Protein AF-A0A7W0TTC0-F1 (afdb_monomer_lite)

Radius of gyration: 31.14 Å; chains: 1; bounding box: 66×62×112 Å

pLDDT: mean 75.67, std 18.59, range [40.97, 98.31]

Secondary structure (DSSP, 8-state):
--PPP---PPPPPP-PPPPP----PPPPPPPPPP---TTHHHHHTTS---GGGSPEEEEEEEEETTEEEEEEEEEEEEEEP-S---S-TTPPP-EEEEEEESS-HHHHHTS-EEEEEE-SSSEEEEEES-S-B-TTS-EEEEEE-TTS-EEEEEEEEE-SS-TT-EEEEEEE-------TT-----------------PPP-------PPPPPPPPPP-PPPP------

Sequence (229 aa):
LVGAQTQAGEPAAPDTPDTPDTPDTPDAPTAAPAPETAAEVAAVAAAVADPETLPRSSSLRAGTCEALGAEVAPIAEVTVAVGVEVGPQDGAAVGNGFATIPVAFDAIIAADHAIVVVGDDAATACGEVGGRLTDNGALAVPLVAADGAARGVAVLFPNVLDPTTTDISVFFVPRQASNAGESGDDGAVVPTATEADAEPPVTVAVEAVGTPATAPADAEEPGVEEIGA

Foldseek 3Di:
DDDDDDDDDDDDDDDDDDDDDDDDDDDDDDDDPDDDDPPVVVVVVPPPPDLLQDWWWKFKFAAFPVDTHDTPGTAFTFGWDDDDDDDDPPDFTKTKTKGKAQAAPCRQAVGWMKMFIGGDPGGQWIWIFDDDADPQRKGKTFTAGPVRDTFWIKIWHQDPVDRSIIMIMTMGGGDPPPPPPPPPPPDDPDPPDDDDDDDDDDDDDDDDDDDDDDDDDDDDDDDDDDDDD

Structure (mmCIF, N/CA/C/O backbone):
data_AF-A0A7W0TTC0-F1
#
_entry.id   AF-A0A7W0TTC0-F1
#
loop_
_atom_site.group_PDB
_atom_site.id
_atom_site.type_symbol
_atom_site.label_atom_id
_atom_site.label_alt_id
_atom_site.label_comp_id
_atom_site.label_asym_id
_atom_site.label_entity_id
_atom_site.label_seq_id
_atom_site.pdbx_PDB_ins_code
_atom_site.Cartn_x
_atom_site.Cartn_y
_atom_site.Cartn_z
_atom_site.occupancy
_atom_site.B_iso_or_equiv
_atom_site.auth_seq_id
_atom_site.auth_comp_id
_atom_site.auth_asym_id
_atom_site.auth_atom_id
_atom_site.pdbx_PDB_model_num
ATOM 1 N N . LEU A 1 1 ? 19.694 -2.700 74.100 1.00 51.59 1 LEU A N 1
ATOM 2 C CA . LEU A 1 1 ? 21.131 -2.642 73.751 1.00 51.59 1 LEU A CA 1
ATOM 3 C C . LEU A 1 1 ? 21.395 -3.594 72.591 1.00 51.59 1 LEU A C 1
ATOM 5 O O . LEU A 1 1 ? 21.725 -4.734 72.854 1.00 51.59 1 LEU A O 1
ATOM 9 N N . VAL A 1 2 ? 21.201 -3.147 71.349 1.00 51.06 2 VAL A N 1
ATOM 10 C CA . VAL A 1 2 ? 21.947 -3.572 70.146 1.00 51.06 2 VAL A CA 1
ATOM 11 C C . VAL A 1 2 ? 21.734 -2.430 69.150 1.00 51.06 2 VAL A C 1
ATOM 13 O O . VAL A 1 2 ? 20.604 -2.173 68.748 1.00 51.06 2 VAL A O 1
ATOM 16 N N . GLY A 1 3 ? 22.792 -1.674 68.864 1.00 43.34 3 GLY A N 1
ATOM 17 C CA . GLY A 1 3 ? 22.790 -0.613 67.860 1.00 43.34 3 GLY A CA 1
ATOM 18 C C . GLY A 1 3 ? 23.190 -1.184 66.504 1.00 43.34 3 GLY A C 1
ATOM 19 O O . GLY A 1 3 ? 24.164 -1.929 66.423 1.00 43.34 3 GLY A O 1
ATOM 20 N N . ALA A 1 4 ? 22.448 -0.834 65.456 1.00 60.38 4 ALA A N 1
ATOM 21 C CA . ALA A 1 4 ? 22.841 -1.077 64.075 1.00 60.38 4 ALA A CA 1
ATOM 22 C C . ALA A 1 4 ? 23.464 0.213 63.530 1.00 60.38 4 ALA A C 1
ATOM 24 O O . ALA A 1 4 ? 22.824 1.263 63.515 1.00 60.38 4 ALA A O 1
ATOM 25 N N . GLN A 1 5 ? 24.741 0.134 63.161 1.00 57.44 5 GLN A N 1
ATOM 26 C CA . GLN A 1 5 ? 25.490 1.236 62.572 1.00 57.44 5 GLN A CA 1
ATOM 27 C C . GLN A 1 5 ? 25.238 1.283 61.064 1.00 57.44 5 GLN A C 1
ATOM 29 O O . GLN A 1 5 ? 25.567 0.340 60.347 1.00 57.44 5 GLN A O 1
ATOM 34 N N . THR A 1 6 ? 24.678 2.395 60.595 1.00 58.78 6 THR A N 1
ATOM 35 C CA . THR A 1 6 ? 24.587 2.749 59.177 1.00 58.78 6 THR A CA 1
ATOM 36 C C . THR A 1 6 ? 25.966 3.197 58.696 1.00 58.78 6 THR A C 1
ATOM 38 O O . THR A 1 6 ? 26.443 4.257 59.094 1.00 58.78 6 THR A O 1
ATOM 41 N N . GLN A 1 7 ? 26.616 2.397 57.849 1.00 61.62 7 GLN A N 1
ATOM 42 C CA . GLN A 1 7 ? 27.771 2.848 57.072 1.00 61.62 7 GLN A CA 1
ATOM 43 C C . GLN A 1 7 ? 27.256 3.614 55.852 1.00 61.62 7 GLN A C 1
ATOM 45 O O . GLN A 1 7 ? 26.627 3.037 54.967 1.00 61.62 7 GLN A O 1
ATOM 50 N N . ALA A 1 8 ? 27.491 4.924 55.841 1.00 54.59 8 ALA A N 1
ATOM 51 C CA . ALA A 1 8 ? 27.311 5.764 54.669 1.00 54.59 8 ALA A CA 1
ATOM 52 C C . ALA A 1 8 ? 28.432 5.440 53.672 1.00 54.59 8 ALA A C 1
ATOM 54 O O . ALA A 1 8 ? 29.601 5.701 53.946 1.00 54.59 8 ALA A O 1
ATOM 55 N N . GLY A 1 9 ? 28.065 4.816 52.552 1.00 60.91 9 GLY A N 1
ATOM 56 C CA . GLY A 1 9 ? 28.959 4.602 51.422 1.00 60.91 9 GLY A CA 1
ATOM 57 C C . GLY A 1 9 ? 29.281 5.935 50.756 1.00 60.91 9 GLY A C 1
ATOM 58 O O . GLY A 1 9 ? 28.383 6.679 50.366 1.00 60.91 9 GLY A O 1
ATOM 59 N N . GLU A 1 10 ? 30.570 6.230 50.681 1.00 67.00 10 GLU A N 1
ATOM 60 C CA . GLU A 1 10 ? 31.155 7.383 50.012 1.00 67.00 10 GLU A CA 1
ATOM 61 C C . GLU A 1 10 ? 30.843 7.321 48.501 1.00 67.00 10 GLU A C 1
ATOM 63 O O . GLU A 1 10 ? 31.052 6.271 47.885 1.00 67.00 10 GLU A O 1
ATOM 68 N N . PRO A 1 11 ? 30.292 8.383 47.884 1.00 64.94 11 PRO A N 1
ATOM 69 C CA . PRO A 1 11 ? 30.000 8.377 46.457 1.00 64.94 11 PRO A CA 1
ATOM 70 C C . PRO A 1 11 ? 31.308 8.425 45.662 1.00 64.94 11 PRO A C 1
ATOM 72 O O . PRO A 1 11 ? 32.077 9.381 45.767 1.00 64.94 11 PRO A O 1
ATOM 75 N N . ALA A 1 12 ? 31.547 7.387 44.859 1.00 68.25 12 ALA A N 1
ATOM 76 C CA . ALA A 1 12 ? 32.637 7.353 43.895 1.00 68.25 12 ALA A CA 1
ATOM 77 C C . ALA A 1 12 ? 32.500 8.532 42.918 1.00 68.25 12 ALA A C 1
ATOM 79 O O . ALA A 1 12 ? 31.430 8.767 42.351 1.00 68.25 12 ALA A O 1
ATOM 80 N N . ALA A 1 13 ? 33.583 9.292 42.764 1.00 68.06 13 ALA A N 1
ATOM 81 C CA . ALA A 1 13 ? 33.668 10.375 41.798 1.00 68.06 13 ALA A CA 1
ATOM 82 C C . ALA A 1 13 ? 33.509 9.816 40.370 1.00 68.06 13 ALA A C 1
ATOM 84 O O . ALA A 1 13 ? 34.035 8.738 40.091 1.00 68.06 13 ALA A O 1
ATOM 85 N N . PRO A 1 14 ? 32.800 10.515 39.468 1.00 70.31 14 PRO A N 1
ATOM 86 C CA . PRO A 1 14 ? 32.692 10.089 38.082 1.00 70.31 14 PRO A CA 1
ATOM 87 C C . PRO A 1 14 ? 34.055 10.211 37.392 1.00 70.31 14 PRO A C 1
ATOM 89 O O . PRO A 1 14 ? 34.657 11.287 37.392 1.00 70.31 14 PRO A O 1
ATOM 92 N N . ASP A 1 15 ? 34.515 9.112 36.796 1.00 69.19 15 ASP A N 1
ATOM 93 C CA . ASP A 1 15 ? 35.632 9.098 35.856 1.00 69.19 15 ASP A CA 1
ATOM 94 C C . ASP A 1 15 ? 35.350 10.092 34.722 1.00 69.19 15 ASP A C 1
ATOM 96 O O . ASP A 1 15 ? 34.397 9.950 33.951 1.00 69.19 15 ASP A O 1
ATOM 100 N N . THR A 1 16 ? 36.162 11.144 34.647 1.00 69.06 16 THR A N 1
ATOM 101 C CA . THR A 1 16 ? 36.183 12.062 33.509 1.00 69.06 16 THR A CA 1
ATOM 102 C C . THR A 1 16 ? 36.689 11.305 32.284 1.00 69.06 16 THR A C 1
ATOM 104 O O . THR A 1 16 ? 37.819 10.817 32.333 1.00 69.06 16 THR A O 1
ATOM 107 N N . PRO A 1 17 ? 35.908 11.203 31.194 1.00 69.69 17 PRO A N 1
ATOM 108 C CA . PRO A 1 17 ? 36.375 10.560 29.976 1.00 69.69 17 PRO A CA 1
ATOM 109 C C . PRO A 1 17 ? 37.550 11.344 29.383 1.00 69.69 17 PRO A C 1
ATOM 111 O O . PRO A 1 17 ? 37.505 12.575 29.289 1.00 69.69 17 PRO A O 1
ATOM 114 N N . ASP A 1 18 ? 38.591 10.608 28.993 1.00 68.25 18 ASP A N 1
ATOM 115 C CA . ASP A 1 18 ? 39.732 11.109 28.236 1.00 68.25 18 ASP A CA 1
ATOM 116 C C . ASP A 1 18 ? 39.259 11.926 27.030 1.00 68.25 18 ASP A C 1
ATOM 118 O O . ASP A 1 18 ? 38.385 11.517 26.261 1.00 68.25 18 ASP A O 1
ATOM 122 N N . THR A 1 19 ? 39.834 13.119 26.890 1.00 69.62 19 THR A N 1
ATOM 123 C CA . THR A 1 19 ? 39.564 13.999 25.753 1.00 69.62 19 THR A CA 1
ATOM 124 C C . THR A 1 19 ? 40.215 13.355 24.527 1.00 69.62 19 THR A C 1
ATOM 126 O O . THR A 1 19 ? 41.428 13.155 24.558 1.00 69.62 19 THR A O 1
ATOM 129 N N . PRO A 1 20 ? 39.468 13.003 23.467 1.00 68.69 20 PRO A N 1
ATOM 130 C CA . PRO A 1 20 ? 40.076 12.442 22.271 1.00 68.69 20 PRO A CA 1
ATOM 131 C C . PRO A 1 20 ? 41.013 13.471 21.630 1.00 68.69 20 PRO A C 1
ATOM 133 O O . PRO A 1 20 ? 40.658 14.646 21.481 1.00 68.69 20 PRO A O 1
ATOM 136 N N . ASP A 1 21 ? 42.207 13.005 21.263 1.00 66.06 21 ASP A N 1
ATOM 137 C CA . ASP A 1 21 ? 43.188 13.732 20.466 1.00 66.06 21 ASP A CA 1
ATOM 138 C C . ASP A 1 21 ? 42.520 14.407 19.265 1.00 66.06 21 ASP A C 1
ATOM 140 O O . ASP A 1 21 ? 41.737 13.809 18.521 1.00 66.06 21 ASP A O 1
ATOM 144 N N . THR A 1 22 ? 42.827 15.690 19.095 1.00 68.69 22 THR A N 1
ATOM 145 C CA . THR A 1 22 ? 42.355 16.481 17.962 1.00 68.69 22 THR A CA 1
ATOM 146 C C . THR A 1 22 ? 43.010 15.928 16.693 1.00 68.69 22 THR A C 1
ATOM 148 O O . THR A 1 22 ? 44.238 15.936 16.621 1.00 68.69 22 THR A O 1
ATOM 151 N N . PRO A 1 23 ? 42.246 15.438 15.701 1.00 66.06 23 PRO A N 1
ATOM 152 C CA . PRO A 1 23 ? 42.828 14.953 14.460 1.00 66.06 23 PRO A CA 1
ATOM 153 C C . PRO A 1 23 ? 43.535 16.099 13.729 1.00 66.06 23 PRO A C 1
ATOM 155 O O . PRO A 1 23 ? 43.004 17.209 13.626 1.00 66.06 23 PRO A O 1
ATOM 158 N N . ASP A 1 24 ? 44.739 15.803 13.236 1.00 65.19 24 ASP A N 1
ATOM 159 C CA . ASP A 1 24 ? 45.532 16.660 12.361 1.00 65.19 24 ASP A CA 1
ATOM 160 C C . ASP A 1 24 ? 44.661 17.294 11.273 1.00 65.19 24 ASP A C 1
ATOM 162 O O . ASP A 1 24 ? 43.892 16.629 10.574 1.00 65.19 24 ASP A O 1
ATOM 166 N N . THR A 1 25 ? 44.787 18.614 11.146 1.00 70.38 25 THR A N 1
ATOM 167 C CA . THR A 1 25 ? 44.134 19.394 10.097 1.00 70.38 25 THR A CA 1
ATOM 168 C C . THR A 1 25 ? 44.708 18.956 8.747 1.00 70.38 25 THR A C 1
ATOM 170 O O . THR A 1 25 ? 45.905 19.146 8.533 1.00 70.38 25 THR A O 1
ATOM 173 N N . PRO A 1 26 ? 43.912 18.375 7.831 1.00 66.06 26 PRO A N 1
ATOM 174 C CA . PRO A 1 26 ? 44.410 18.012 6.514 1.00 66.06 26 PRO A CA 1
ATOM 175 C C . PRO A 1 26 ? 44.830 19.268 5.742 1.00 66.06 26 PRO A C 1
ATOM 177 O O . PRO A 1 26 ? 44.126 20.282 5.747 1.00 66.06 26 PRO A O 1
ATOM 180 N N . ASP A 1 27 ? 45.987 19.178 5.084 1.00 65.12 27 ASP A N 1
ATOM 181 C CA . ASP A 1 27 ? 46.519 20.180 4.164 1.00 65.12 27 ASP A CA 1
ATOM 182 C C . ASP A 1 27 ? 45.454 20.673 3.174 1.00 65.12 27 ASP A C 1
ATOM 184 O O . ASP A 1 27 ? 44.645 19.908 2.640 1.00 65.12 27 ASP A O 1
ATOM 188 N N . ALA A 1 28 ? 45.478 21.983 2.927 1.00 64.31 28 ALA A N 1
ATOM 189 C CA . ALA A 1 28 ? 44.547 22.666 2.045 1.00 64.31 28 ALA A CA 1
ATOM 190 C C . ALA A 1 28 ? 44.519 22.013 0.646 1.00 64.31 28 ALA A C 1
ATOM 192 O O . ALA A 1 28 ? 45.580 21.772 0.058 1.00 64.31 28 ALA A O 1
ATOM 193 N N . PRO A 1 29 ? 43.329 21.760 0.067 1.00 62.88 29 PRO A N 1
ATOM 194 C CA . PRO A 1 29 ? 43.231 21.156 -1.251 1.00 62.88 29 PRO A CA 1
ATOM 195 C C . PRO A 1 29 ? 43.865 22.076 -2.298 1.00 62.88 29 PRO A C 1
ATOM 197 O O . PRO A 1 29 ? 43.496 23.242 -2.450 1.00 62.88 29 PRO A O 1
ATOM 200 N N . THR A 1 30 ? 44.827 21.522 -3.037 1.00 69.50 30 THR A N 1
ATOM 201 C CA . THR A 1 30 ? 45.348 22.115 -4.271 1.00 69.50 30 THR A CA 1
ATOM 202 C C . THR A 1 30 ? 44.177 22.368 -5.218 1.00 69.50 30 THR A C 1
ATOM 204 O O . THR A 1 30 ? 43.354 21.481 -5.439 1.00 69.50 30 THR A O 1
ATOM 207 N N . ALA A 1 31 ? 44.093 23.597 -5.732 1.00 52.84 31 ALA A N 1
ATOM 208 C CA . ALA A 1 31 ? 42.997 24.088 -6.558 1.00 52.84 31 ALA A CA 1
ATOM 209 C C . ALA A 1 31 ? 42.640 23.105 -7.686 1.00 52.84 31 ALA A C 1
ATOM 211 O O . ALA A 1 31 ? 43.468 22.793 -8.543 1.00 52.84 31 ALA A O 1
ATOM 212 N N . ALA A 1 32 ? 41.393 22.635 -7.662 1.00 62.59 32 ALA A N 1
ATOM 213 C CA . ALA A 1 32 ? 40.817 21.803 -8.706 1.00 62.59 32 ALA A CA 1
ATOM 214 C C . ALA A 1 32 ? 40.813 22.546 -10.060 1.00 62.59 32 ALA A C 1
ATOM 216 O O . ALA A 1 32 ? 40.617 23.768 -10.082 1.00 62.59 32 ALA A O 1
ATOM 217 N N . PRO A 1 33 ? 41.009 21.840 -11.191 1.00 56.38 33 PRO A N 1
ATOM 218 C CA . PRO A 1 33 ? 40.842 22.426 -12.516 1.00 56.38 33 PRO A CA 1
ATOM 219 C C . PRO A 1 33 ? 39.410 22.954 -12.690 1.00 56.38 33 PRO A C 1
ATOM 221 O O . PRO A 1 33 ? 38.448 22.356 -12.209 1.00 56.38 33 PRO A O 1
ATOM 224 N N . ALA A 1 34 ? 39.285 24.103 -13.359 1.00 60.47 34 ALA A N 1
ATOM 225 C CA . ALA A 1 34 ? 38.005 24.733 -13.662 1.00 60.47 34 ALA A CA 1
ATOM 226 C C . ALA A 1 34 ? 37.079 23.760 -14.421 1.00 60.47 34 ALA A C 1
ATOM 228 O O . ALA A 1 34 ? 37.564 23.034 -15.290 1.00 60.47 34 ALA A O 1
ATOM 229 N N . PRO A 1 35 ? 35.763 23.742 -14.132 1.00 55.22 35 PRO A N 1
ATOM 230 C CA . PRO A 1 35 ? 34.826 22.881 -14.838 1.00 55.22 35 PRO A CA 1
ATOM 231 C C . PRO A 1 35 ? 34.674 23.370 -16.281 1.00 55.22 35 PRO A C 1
ATOM 233 O O . PRO A 1 35 ? 33.960 24.335 -16.563 1.00 55.22 35 PRO A O 1
ATOM 236 N N . GLU A 1 36 ? 35.361 22.709 -17.207 1.00 54.53 36 GLU A N 1
ATOM 237 C CA . GLU A 1 36 ? 35.017 22.782 -18.617 1.00 54.53 36 GLU A CA 1
ATOM 238 C C . GLU A 1 36 ? 33.655 22.093 -18.814 1.00 54.53 36 GLU A C 1
ATOM 240 O O . GLU A 1 36 ? 33.454 20.934 -18.458 1.00 54.53 36 GLU A O 1
ATOM 245 N N . THR A 1 37 ? 32.730 22.833 -19.433 1.00 52.75 37 THR A N 1
ATOM 246 C CA . THR A 1 37 ? 31.459 22.384 -20.038 1.00 52.75 37 THR A CA 1
ATOM 247 C C . THR A 1 37 ? 30.245 22.135 -19.128 1.00 52.75 37 THR A C 1
ATOM 249 O O . THR A 1 37 ? 29.745 21.029 -18.962 1.00 52.75 37 THR A O 1
ATOM 252 N N . ALA A 1 38 ? 29.594 23.236 -18.737 1.00 51.28 38 ALA A N 1
ATOM 253 C CA . ALA A 1 38 ? 28.187 23.278 -18.312 1.00 51.28 38 ALA A CA 1
ATOM 254 C C . ALA A 1 38 ? 27.167 22.751 -19.362 1.00 51.28 38 ALA A C 1
ATOM 256 O O . ALA A 1 38 ? 25.976 22.675 -19.078 1.00 51.28 38 ALA A O 1
ATOM 257 N N . ALA A 1 39 ? 27.609 22.397 -20.575 1.00 48.81 39 ALA A N 1
ATOM 258 C CA . ALA A 1 39 ? 26.752 21.901 -21.651 1.00 48.81 39 ALA A CA 1
ATOM 259 C C . ALA A 1 39 ? 26.430 20.398 -21.536 1.00 48.81 39 ALA A C 1
ATOM 261 O O . ALA A 1 39 ? 25.371 19.977 -21.993 1.00 48.81 39 ALA A O 1
ATOM 262 N N . GLU A 1 40 ? 27.288 19.595 -20.898 1.00 43.75 40 GLU A N 1
ATOM 263 C CA . GLU A 1 40 ? 27.067 18.143 -20.771 1.00 43.75 40 GLU A CA 1
ATOM 264 C C . GLU A 1 40 ? 26.018 17.815 -19.689 1.00 43.75 40 GLU A C 1
ATOM 266 O O . GLU A 1 40 ? 25.223 16.891 -19.840 1.00 43.75 40 GLU A O 1
ATOM 271 N N . VAL A 1 41 ? 25.897 18.667 -18.663 1.00 50.75 41 VAL A N 1
ATOM 272 C CA . VAL A 1 41 ? 24.884 18.544 -17.594 1.00 50.75 41 VAL A CA 1
ATOM 273 C C . VAL A 1 41 ? 23.458 18.828 -18.095 1.00 50.75 41 VAL A C 1
ATOM 275 O O . VAL A 1 41 ? 22.485 18.356 -17.514 1.00 50.75 41 VAL A O 1
ATOM 278 N N . ALA A 1 42 ? 23.312 19.576 -19.195 1.00 48.06 42 ALA A N 1
ATOM 279 C CA . ALA A 1 42 ? 22.011 19.898 -19.785 1.00 48.06 42 ALA A CA 1
ATOM 280 C C . ALA A 1 42 ? 21.464 18.780 -20.692 1.00 48.06 42 ALA A C 1
ATOM 282 O O . ALA A 1 42 ? 20.252 18.684 -20.874 1.00 48.06 42 ALA A O 1
ATOM 283 N N . ALA A 1 43 ? 22.327 17.916 -21.237 1.00 42.81 43 ALA A N 1
ATOM 284 C CA . ALA A 1 43 ? 21.909 16.810 -22.099 1.00 42.81 43 ALA A CA 1
ATOM 285 C C . ALA A 1 43 ? 21.340 15.615 -21.307 1.00 42.81 43 ALA A C 1
ATOM 287 O O . ALA A 1 43 ? 20.490 14.898 -21.825 1.00 42.81 43 ALA A O 1
ATOM 288 N N . VAL A 1 44 ? 21.729 15.445 -20.036 1.00 47.97 44 VAL A N 1
ATOM 289 C CA . VAL A 1 44 ? 21.177 14.404 -19.141 1.00 47.97 44 VAL A CA 1
ATOM 290 C C . VAL A 1 44 ? 19.755 14.747 -18.672 1.00 47.97 44 VAL A C 1
ATOM 292 O O . VAL A 1 44 ? 18.935 13.858 -18.478 1.00 47.97 44 VAL A O 1
ATOM 295 N N . ALA A 1 45 ? 19.413 16.034 -18.557 1.00 46.25 45 ALA A N 1
ATOM 296 C CA . ALA A 1 45 ? 18.077 16.481 -18.144 1.00 46.25 45 ALA A CA 1
ATOM 297 C C . ALA A 1 45 ? 17.006 16.359 -19.248 1.00 46.25 45 ALA A C 1
ATOM 299 O O . ALA A 1 45 ? 15.818 16.505 -18.973 1.00 46.25 45 ALA A O 1
ATOM 300 N N . ALA A 1 46 ? 17.420 16.107 -20.493 1.00 40.97 46 ALA A N 1
ATOM 301 C CA . ALA A 1 46 ? 16.536 15.901 -21.639 1.00 40.97 46 ALA A CA 1
ATOM 302 C C . ALA A 1 46 ? 16.523 14.438 -22.114 1.00 40.97 46 ALA A C 1
ATOM 304 O O . ALA A 1 46 ? 16.079 14.163 -23.231 1.00 40.97 46 ALA A O 1
ATOM 305 N N . ALA A 1 47 ? 16.997 13.503 -21.277 1.00 45.94 47 ALA A N 1
ATOM 306 C CA . ALA A 1 47 ? 16.620 12.105 -21.402 1.00 45.94 47 ALA A CA 1
ATOM 307 C C . ALA A 1 47 ? 15.094 12.055 -21.283 1.00 45.94 47 ALA A C 1
ATOM 309 O O . ALA A 1 47 ? 14.518 12.350 -20.239 1.00 45.94 47 ALA A O 1
ATOM 310 N N . VAL A 1 48 ? 14.480 11.838 -22.440 1.00 45.31 48 VAL A N 1
ATOM 311 C CA . VAL A 1 48 ? 13.056 11.680 -22.710 1.00 45.31 48 VAL A CA 1
ATOM 312 C C . VAL A 1 48 ? 12.362 11.101 -21.481 1.00 45.31 48 VAL A C 1
ATOM 314 O O . VAL A 1 48 ? 12.781 10.052 -21.005 1.00 45.31 48 VAL A O 1
ATOM 317 N N . ALA A 1 49 ? 11.352 11.800 -20.954 1.00 48.22 49 ALA A N 1
ATOM 318 C CA . ALA A 1 49 ? 10.483 11.270 -19.913 1.00 48.22 49 ALA A CA 1
ATOM 319 C C . ALA A 1 49 ? 9.887 9.967 -20.443 1.00 48.22 49 ALA A C 1
ATOM 321 O O . ALA A 1 49 ? 8.941 9.977 -21.232 1.00 48.22 49 ALA A O 1
ATOM 322 N N . ASP A 1 50 ? 10.528 8.860 -20.095 1.00 54.81 50 ASP A N 1
ATOM 323 C CA . ASP A 1 50 ? 10.052 7.549 -20.451 1.00 54.81 50 ASP A CA 1
ATOM 324 C C . ASP A 1 50 ? 8.714 7.390 -19.719 1.00 54.81 50 ASP A C 1
ATOM 326 O O . ASP A 1 50 ? 8.667 7.648 -18.507 1.00 54.81 50 ASP A O 1
ATOM 330 N N . PRO A 1 51 ? 7.611 7.057 -20.411 1.00 54.91 51 PRO A N 1
ATOM 331 C CA . PRO A 1 51 ? 6.298 6.935 -19.777 1.00 54.91 51 PRO A CA 1
ATOM 332 C C . PRO A 1 51 ? 6.317 5.953 -18.594 1.00 54.91 51 PRO A C 1
ATOM 334 O O . PRO A 1 51 ? 5.472 6.026 -17.703 1.00 54.91 51 PRO A O 1
ATOM 337 N N . GLU A 1 52 ? 7.315 5.071 -18.511 1.00 59.81 52 GLU A N 1
ATOM 338 C CA . GLU A 1 52 ? 7.490 4.163 -17.383 1.00 59.81 52 GLU A CA 1
ATOM 339 C C . GLU A 1 52 ? 7.943 4.846 -16.078 1.00 59.81 52 GLU A C 1
ATOM 341 O O . GLU A 1 52 ? 7.652 4.329 -14.988 1.00 59.81 52 GLU A O 1
ATOM 346 N N . THR A 1 53 ? 8.573 6.020 -16.181 1.00 62.59 53 THR A N 1
ATOM 347 C CA . THR A 1 53 ? 9.104 6.827 -15.064 1.00 62.59 53 THR A CA 1
ATOM 348 C C . THR A 1 53 ? 8.115 7.847 -14.504 1.00 62.59 53 THR A C 1
ATOM 350 O O . THR A 1 53 ? 8.421 8.515 -13.513 1.00 62.59 53 THR A O 1
ATOM 353 N N . LEU A 1 54 ? 6.923 7.964 -15.099 1.00 67.31 54 LEU A N 1
ATOM 354 C CA . LEU A 1 54 ? 5.917 8.913 -14.636 1.00 67.31 54 LEU A CA 1
ATOM 355 C C . LEU A 1 54 ? 5.415 8.550 -13.226 1.00 67.31 54 LEU A C 1
ATOM 357 O O . LEU A 1 54 ? 5.249 7.363 -12.905 1.00 67.31 54 LEU A O 1
ATOM 361 N N . PRO A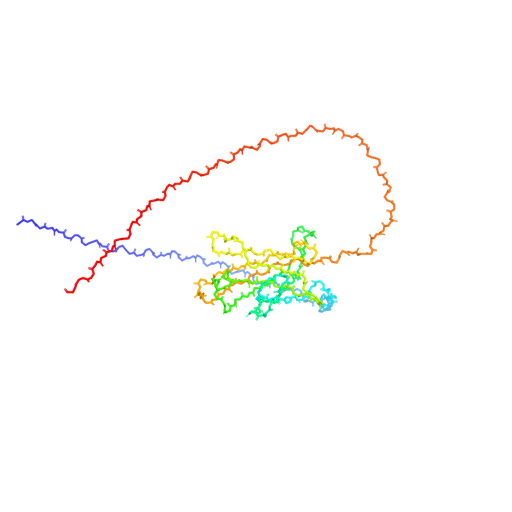 1 55 ? 5.179 9.562 -12.369 1.00 71.56 55 PRO A N 1
ATOM 362 C CA . PRO A 1 55 ? 4.635 9.341 -11.039 1.00 71.56 55 PRO A CA 1
ATOM 363 C C . PRO A 1 55 ? 3.254 8.693 -11.151 1.00 71.56 55 PRO A C 1
ATOM 365 O O . PRO A 1 55 ? 2.398 9.131 -11.920 1.00 71.56 55 PRO A O 1
ATOM 368 N N . ARG A 1 56 ? 3.032 7.627 -10.377 1.00 82.94 56 ARG A N 1
ATOM 369 C CA . ARG A 1 56 ? 1.741 6.924 -10.335 1.00 82.94 56 ARG A CA 1
ATOM 370 C C . ARG A 1 56 ? 0.996 7.317 -9.077 1.00 82.94 56 ARG A C 1
ATOM 372 O O . ARG A 1 56 ? 1.556 7.265 -7.987 1.00 82.94 56 ARG A O 1
ATOM 379 N N . SER A 1 57 ? -0.271 7.684 -9.200 1.00 90.12 57 SER A N 1
ATOM 380 C CA . SER A 1 57 ? -1.071 8.041 -8.028 1.00 90.12 57 SER A CA 1
ATOM 381 C C . SER A 1 57 ? -1.512 6.780 -7.284 1.00 90.12 57 SER A C 1
ATOM 383 O O . SER A 1 57 ? -1.856 5.768 -7.897 1.00 90.12 57 SER A O 1
ATOM 385 N N . SER A 1 58 ? -1.490 6.816 -5.951 1.00 94.12 58 SER A N 1
ATOM 386 C CA . SER A 1 58 ? -2.009 5.727 -5.122 1.00 94.12 58 SER A CA 1
ATOM 387 C C . SER A 1 58 ? -2.985 6.236 -4.067 1.00 94.12 58 SER A C 1
ATOM 389 O O . SER A 1 58 ? -2.815 7.322 -3.505 1.00 94.12 58 SER A O 1
ATOM 391 N N . SER A 1 59 ? -4.042 5.462 -3.821 1.00 95.81 59 SER A N 1
ATOM 392 C CA . SER A 1 59 ? -5.119 5.833 -2.896 1.00 95.81 59 SER A CA 1
ATOM 393 C C . SER A 1 59 ? -5.665 4.620 -2.149 1.00 95.81 59 SER A C 1
ATOM 395 O O . SER A 1 59 ? -5.687 3.507 -2.684 1.00 95.81 59 SER A O 1
ATOM 397 N N . LEU A 1 60 ? -6.126 4.856 -0.921 1.00 97.12 60 LEU A N 1
ATOM 398 C CA . LEU A 1 60 ? -6.936 3.916 -0.158 1.00 97.12 60 LEU A CA 1
ATOM 399 C C . LEU A 1 60 ? -8.411 4.171 -0.483 1.00 97.12 60 LEU A C 1
ATOM 401 O O . LEU A 1 60 ? -8.908 5.293 -0.351 1.00 97.12 60 LEU A O 1
ATOM 405 N N . ARG A 1 61 ? -9.118 3.126 -0.900 1.00 97.56 61 ARG A N 1
ATOM 406 C CA . ARG A 1 61 ? -10.526 3.154 -1.306 1.00 97.56 61 ARG A CA 1
ATOM 407 C C . ARG A 1 61 ? -11.329 2.222 -0.407 1.00 97.56 61 ARG A C 1
ATOM 409 O O . ARG A 1 61 ? -10.816 1.198 0.032 1.00 97.56 61 ARG A O 1
ATOM 416 N N . ALA A 1 62 ? -12.588 2.557 -0.157 1.00 98.00 62 ALA A N 1
ATOM 417 C CA . ALA A 1 62 ? -13.520 1.630 0.481 1.00 98.00 62 ALA A CA 1
ATOM 418 C C . ALA A 1 62 ? -13.886 0.482 -0.479 1.00 98.00 62 ALA A C 1
ATOM 420 O O . ALA A 1 62 ? -13.883 0.678 -1.696 1.00 98.00 62 ALA A O 1
ATOM 421 N N . GLY A 1 63 ? -14.266 -0.677 0.056 1.00 97.25 63 GLY A N 1
ATOM 422 C CA . GLY A 1 63 ? -14.719 -1.831 -0.722 1.00 97.25 63 GLY A CA 1
ATOM 423 C C . GLY A 1 63 ? -13.587 -2.763 -1.155 1.00 97.25 63 GLY A C 1
ATOM 424 O O . GLY A 1 63 ? -12.554 -2.853 -0.501 1.00 97.25 63 GLY A O 1
ATOM 425 N N . THR A 1 64 ? -13.806 -3.477 -2.256 1.00 97.12 64 THR A N 1
ATOM 426 C CA . THR A 1 64 ? -12.914 -4.532 -2.761 1.00 97.12 64 THR A CA 1
ATOM 427 C C . THR A 1 64 ? -12.320 -4.150 -4.112 1.00 97.12 64 THR A C 1
ATOM 429 O O . THR A 1 64 ? -12.754 -3.176 -4.736 1.00 97.12 64 THR A O 1
ATOM 432 N N . CYS A 1 65 ? -11.358 -4.925 -4.616 1.00 95.69 65 CYS A N 1
ATOM 433 C CA . CYS A 1 65 ? -10.783 -4.661 -5.938 1.00 95.69 65 CYS A CA 1
ATOM 434 C C . CYS A 1 65 ? -11.796 -4.833 -7.081 1.00 95.69 65 CYS A C 1
ATOM 436 O O . CYS A 1 65 ? -11.655 -4.209 -8.132 1.00 95.69 65 CYS A O 1
ATOM 438 N N . GLU A 1 66 ? -12.840 -5.635 -6.865 1.00 95.06 66 GLU A N 1
ATOM 439 C CA . GLU A 1 66 ? -13.943 -5.830 -7.813 1.00 95.06 66 GLU A CA 1
ATOM 440 C C . GLU A 1 66 ? -15.028 -4.743 -7.705 1.00 95.06 66 GLU A C 1
ATOM 442 O O . GLU A 1 66 ? -15.778 -4.515 -8.656 1.00 95.06 66 GLU A O 1
ATOM 447 N N . ALA A 1 67 ? -15.117 -4.060 -6.559 1.00 95.62 67 ALA A N 1
ATOM 448 C CA . ALA A 1 67 ? -16.153 -3.078 -6.254 1.00 95.62 67 ALA A CA 1
ATOM 449 C C . ALA A 1 67 ? -15.574 -1.879 -5.486 1.00 95.62 67 ALA A C 1
ATOM 451 O O . ALA A 1 67 ? -15.834 -1.687 -4.296 1.00 95.62 67 ALA A O 1
ATOM 452 N N . LEU A 1 68 ? -14.793 -1.057 -6.194 1.00 95.69 68 LEU A N 1
ATOM 453 C CA . LEU A 1 68 ? -14.163 0.134 -5.624 1.00 95.69 68 LEU A CA 1
ATOM 454 C C . LEU A 1 68 ? -15.202 1.189 -5.226 1.00 95.69 68 LEU A C 1
ATOM 456 O O . LEU A 1 68 ? -16.004 1.654 -6.040 1.00 95.69 68 LEU A O 1
ATOM 460 N N . GLY A 1 69 ? -15.144 1.595 -3.963 1.00 96.38 69 GLY A N 1
ATOM 461 C CA . GLY A 1 69 ? -15.954 2.649 -3.375 1.00 96.38 69 GLY A CA 1
ATOM 462 C C . GLY A 1 69 ? -15.286 4.026 -3.401 1.00 96.38 69 GLY A C 1
ATOM 463 O O . GLY A 1 69 ? -14.408 4.333 -4.216 1.00 96.38 69 GLY A O 1
ATOM 464 N N . ALA A 1 70 ? -15.740 4.884 -2.485 1.00 96.94 70 ALA A N 1
ATOM 465 C CA . ALA A 1 70 ? -15.193 6.222 -2.309 1.00 96.94 70 ALA A CA 1
ATOM 466 C C . ALA A 1 70 ? -13.721 6.174 -1.873 1.00 96.94 70 ALA A C 1
ATOM 468 O O . ALA A 1 70 ? -13.275 5.238 -1.207 1.00 96.94 70 ALA A O 1
ATOM 469 N N . GLU A 1 71 ? -12.975 7.207 -2.253 1.00 96.44 71 GLU A N 1
ATOM 470 C CA . GLU A 1 71 ? -11.629 7.427 -1.737 1.00 96.44 71 GLU A CA 1
ATOM 471 C C . GLU A 1 71 ? -11.696 7.779 -0.252 1.00 96.44 71 GLU A C 1
ATOM 473 O O . GLU A 1 71 ? -12.426 8.687 0.148 1.00 96.44 71 GLU A O 1
ATOM 478 N N . VAL A 1 72 ? -10.959 7.016 0.551 1.00 96.94 72 VAL A N 1
ATOM 479 C CA . VAL A 1 72 ? -10.844 7.200 1.999 1.00 96.94 72 VAL A CA 1
ATOM 480 C C . VAL A 1 72 ? -9.703 8.161 2.299 1.00 96.94 72 VAL A C 1
ATOM 482 O O . VAL A 1 72 ? -9.878 9.104 3.068 1.00 96.94 72 VAL A O 1
ATOM 485 N N . ALA A 1 73 ? -8.544 7.937 1.676 1.00 96.50 73 ALA A N 1
ATOM 486 C CA . ALA A 1 73 ? -7.386 8.811 1.797 1.00 96.50 73 ALA A CA 1
ATOM 487 C C . ALA A 1 73 ? -6.451 8.679 0.582 1.00 96.50 73 ALA A C 1
ATOM 489 O O . ALA A 1 73 ? -6.268 7.567 0.066 1.00 96.50 73 ALA A O 1
ATOM 490 N N . PRO A 1 74 ? -5.804 9.775 0.149 1.00 95.12 74 PRO A N 1
ATOM 491 C CA . PRO A 1 74 ? -4.655 9.682 -0.739 1.00 95.12 74 PRO A CA 1
ATOM 492 C C . PRO A 1 74 ? -3.480 9.056 0.024 1.00 95.12 74 PRO A C 1
ATOM 494 O O . PRO A 1 74 ? -3.273 9.355 1.200 1.00 95.12 74 PRO A O 1
ATOM 497 N N . ILE A 1 75 ? -2.718 8.186 -0.639 1.00 91.62 75 ILE A N 1
ATOM 498 C CA . ILE A 1 75 ? -1.469 7.656 -0.086 1.00 91.62 75 ILE A CA 1
ATOM 499 C C . ILE A 1 75 ? -0.357 8.577 -0.592 1.00 91.62 75 ILE A C 1
ATOM 501 O O . ILE A 1 75 ? -0.088 9.609 0.014 1.00 91.62 75 ILE A O 1
ATOM 505 N N . ALA A 1 76 ? 0.258 8.272 -1.728 1.00 81.94 76 ALA A N 1
ATOM 506 C CA . ALA A 1 76 ? 1.321 9.098 -2.282 1.00 81.94 76 ALA A CA 1
ATOM 507 C C . ALA A 1 76 ? 1.493 8.850 -3.777 1.00 81.94 76 ALA A C 1
ATOM 509 O O . ALA A 1 76 ? 1.009 7.856 -4.328 1.00 81.94 76 ALA A O 1
ATOM 510 N N . GLU A 1 77 ? 2.234 9.741 -4.424 1.00 86.81 77 GLU A N 1
ATOM 511 C CA . GLU A 1 77 ? 2.787 9.460 -5.739 1.00 86.81 77 GLU A CA 1
ATOM 512 C C . GLU A 1 77 ? 3.901 8.419 -5.605 1.00 86.81 77 GLU A C 1
ATOM 514 O O . GLU A 1 77 ? 4.888 8.600 -4.891 1.00 86.81 77 GLU A O 1
ATOM 519 N N . VAL A 1 78 ? 3.719 7.297 -6.288 1.00 84.44 78 VAL A N 1
ATOM 520 C CA . VAL A 1 78 ? 4.719 6.250 -6.426 1.00 84.44 78 VAL A CA 1
ATOM 521 C C . VAL A 1 78 ? 5.707 6.707 -7.488 1.00 84.44 78 VAL A C 1
ATOM 523 O O . VAL A 1 78 ? 5.362 6.802 -8.669 1.00 84.44 78 VAL A O 1
ATOM 526 N N . THR A 1 79 ? 6.933 6.986 -7.058 1.00 85.75 79 THR A N 1
ATOM 527 C CA . THR A 1 79 ? 8.005 7.470 -7.933 1.00 85.75 79 THR A CA 1
ATOM 528 C C . THR A 1 79 ? 8.968 6.332 -8.218 1.00 85.75 79 THR A C 1
ATOM 530 O O . THR A 1 79 ? 9.424 5.668 -7.288 1.00 85.75 79 THR A O 1
ATOM 533 N N . VAL A 1 80 ? 9.268 6.091 -9.494 1.00 84.88 80 VAL A N 1
ATOM 534 C CA . VAL A 1 80 ? 10.283 5.114 -9.909 1.00 84.88 80 VAL A CA 1
ATOM 535 C C . VAL A 1 80 ? 11.665 5.723 -9.709 1.00 84.88 80 VAL A C 1
ATOM 537 O O . VAL A 1 80 ? 11.895 6.874 -10.076 1.00 84.88 80 VAL A O 1
ATOM 540 N N . ALA A 1 81 ? 12.584 4.969 -9.107 1.00 80.19 81 ALA A N 1
ATOM 541 C CA . ALA A 1 81 ? 13.948 5.441 -8.913 1.00 80.19 81 ALA A CA 1
ATOM 542 C C . ALA A 1 81 ? 14.632 5.701 -10.270 1.00 80.19 81 ALA A C 1
ATOM 544 O O . ALA A 1 81 ? 14.754 4.799 -11.094 1.00 80.19 81 ALA A O 1
ATOM 545 N N . VAL A 1 82 ? 15.095 6.937 -10.477 1.00 78.31 82 VAL A N 1
ATOM 546 C CA . VAL A 1 82 ? 15.841 7.382 -11.666 1.00 78.31 82 VAL A CA 1
ATOM 547 C C . VAL A 1 82 ? 17.292 7.655 -11.268 1.00 78.31 82 VAL A C 1
ATOM 549 O O . VAL A 1 82 ? 17.688 8.779 -10.971 1.00 78.31 82 VAL A O 1
ATOM 552 N N . GLY A 1 83 ? 18.088 6.596 -11.152 1.00 79.81 83 GLY A N 1
ATOM 553 C CA . GLY A 1 83 ? 19.483 6.680 -10.717 1.00 79.81 83 GLY A CA 1
ATOM 554 C C . GLY A 1 83 ? 20.380 5.717 -11.483 1.00 79.81 83 GLY A C 1
ATOM 555 O O . GLY A 1 83 ? 19.892 4.848 -12.197 1.00 79.81 83 GLY A O 1
ATOM 556 N N . VAL A 1 84 ? 21.698 5.878 -11.325 1.00 79.12 84 VAL A N 1
ATOM 557 C CA . VAL A 1 84 ? 22.665 4.898 -11.838 1.00 79.12 84 VAL A CA 1
ATOM 558 C C . VAL A 1 84 ? 22.409 3.572 -11.134 1.00 79.12 84 VAL A C 1
ATOM 560 O O . VAL A 1 84 ? 22.401 3.512 -9.903 1.00 79.12 84 VAL A O 1
ATOM 563 N N . GLU A 1 85 ? 22.202 2.520 -11.913 1.00 79.12 85 GLU A N 1
ATOM 564 C CA . GLU A 1 85 ? 22.000 1.178 -11.393 1.00 79.12 85 GLU A CA 1
ATOM 565 C C . GLU A 1 85 ? 23.254 0.703 -10.648 1.00 79.12 85 GLU A C 1
ATOM 567 O O . GLU A 1 85 ? 24.374 0.745 -11.166 1.00 79.12 85 GLU A O 1
ATOM 572 N N . VAL A 1 86 ? 23.072 0.228 -9.417 1.00 85.75 86 VAL A N 1
ATOM 573 C CA . VAL A 1 86 ? 24.148 -0.327 -8.592 1.00 85.75 86 VAL A CA 1
ATOM 574 C C . VAL A 1 86 ? 23.916 -1.824 -8.430 1.00 85.75 86 VAL A C 1
ATOM 576 O O . VAL A 1 86 ? 22.855 -2.244 -7.976 1.00 85.75 86 VAL A O 1
ATOM 579 N N . GLY A 1 87 ? 24.928 -2.633 -8.751 1.00 86.88 87 GLY A N 1
ATOM 580 C CA . GLY A 1 87 ? 24.825 -4.095 -8.713 1.00 86.88 87 GLY A CA 1
ATOM 581 C C . GLY A 1 87 ? 24.372 -4.692 -10.054 1.00 86.88 87 GLY A C 1
ATOM 582 O O . GLY A 1 87 ? 24.682 -4.114 -11.098 1.00 86.88 87 GLY A O 1
ATOM 583 N N . PRO A 1 88 ? 23.710 -5.866 -10.055 1.00 79.88 88 PRO A N 1
ATOM 584 C CA . PRO A 1 88 ? 23.206 -6.497 -11.276 1.00 79.88 88 PRO A CA 1
ATOM 585 C C . PRO A 1 88 ? 22.216 -5.582 -12.013 1.00 79.88 88 PRO A C 1
ATOM 587 O O . PRO A 1 88 ? 21.252 -5.121 -11.413 1.00 79.88 88 PRO A O 1
ATOM 590 N N . GLN A 1 89 ? 22.464 -5.343 -13.302 1.00 77.06 89 GLN A N 1
ATOM 591 C CA . GLN A 1 89 ? 21.753 -4.362 -14.143 1.00 77.06 89 GLN A CA 1
ATOM 592 C C . GLN A 1 89 ? 20.483 -4.938 -14.807 1.00 77.06 89 GLN A C 1
ATOM 594 O O . GLN A 1 89 ? 19.875 -4.316 -15.663 1.00 77.06 89 GLN A O 1
ATOM 599 N N . ASP A 1 90 ? 20.093 -6.163 -14.446 1.00 77.62 90 ASP A N 1
ATOM 600 C CA . ASP A 1 90 ? 18.901 -6.839 -14.981 1.00 77.62 90 ASP A CA 1
ATOM 601 C C . ASP A 1 90 ? 17.712 -6.759 -14.003 1.00 77.62 90 ASP A C 1
ATOM 603 O O . ASP A 1 90 ? 16.752 -7.534 -14.077 1.00 77.62 90 ASP A O 1
ATOM 607 N N . GLY A 1 91 ? 17.794 -5.857 -13.021 1.00 74.69 91 GLY A N 1
ATOM 608 C CA . GLY A 1 91 ? 16.745 -5.638 -12.036 1.00 74.69 91 GLY A CA 1
ATOM 609 C C . GLY A 1 91 ? 15.564 -4.890 -12.645 1.00 74.69 91 GLY A C 1
ATOM 610 O O . GLY A 1 91 ? 15.732 -3.897 -13.344 1.00 74.69 91 GLY A O 1
ATOM 611 N N . ALA A 1 92 ? 14.340 -5.326 -12.346 1.00 81.62 92 ALA A N 1
ATOM 612 C CA . ALA A 1 92 ? 13.178 -4.509 -12.669 1.00 81.62 92 ALA A CA 1
ATOM 613 C C . ALA A 1 92 ? 13.229 -3.205 -11.860 1.00 81.62 92 ALA A C 1
ATOM 615 O O . ALA A 1 92 ? 13.466 -3.238 -10.649 1.00 81.62 92 ALA A O 1
ATOM 616 N N . ALA A 1 93 ? 12.963 -2.074 -12.515 1.00 83.06 93 ALA A N 1
ATOM 617 C CA . ALA A 1 93 ? 12.805 -0.805 -11.821 1.00 83.06 93 ALA A CA 1
ATOM 618 C C . ALA A 1 93 ? 11.698 -0.928 -10.762 1.00 83.06 93 ALA A C 1
ATOM 620 O O . ALA A 1 93 ? 10.672 -1.567 -10.994 1.00 83.06 93 ALA A O 1
ATOM 621 N N . VAL A 1 94 ? 11.899 -0.325 -9.593 1.00 87.19 94 VAL A N 1
ATOM 622 C CA . VAL A 1 94 ? 10.908 -0.321 -8.512 1.00 87.19 94 VAL A CA 1
ATOM 623 C C . VAL A 1 94 ? 10.566 1.121 -8.189 1.00 87.19 94 VAL A C 1
ATOM 625 O O . VAL A 1 94 ? 11.447 1.956 -7.984 1.00 87.19 94 VAL A O 1
ATOM 628 N N . GLY A 1 95 ? 9.272 1.412 -8.165 1.00 89.25 95 GLY A N 1
ATOM 629 C CA . GLY A 1 95 ? 8.741 2.637 -7.607 1.00 89.25 95 GLY A CA 1
ATOM 630 C C . GLY A 1 95 ? 8.329 2.458 -6.161 1.00 89.25 95 GLY A C 1
ATOM 631 O O . GLY A 1 95 ? 7.841 1.396 -5.767 1.00 89.25 95 GLY A O 1
ATOM 632 N N . ASN A 1 96 ? 8.506 3.512 -5.374 1.00 92.81 96 ASN A N 1
ATOM 633 C CA . ASN A 1 96 ? 8.060 3.542 -3.993 1.00 92.81 96 ASN A CA 1
ATOM 634 C C . ASN A 1 96 ? 7.267 4.813 -3.683 1.00 92.81 96 ASN A C 1
ATOM 636 O O . ASN A 1 96 ? 7.476 5.866 -4.284 1.00 92.81 96 ASN A O 1
ATOM 640 N N . GLY A 1 97 ? 6.353 4.696 -2.727 1.00 93.38 97 GLY A N 1
ATOM 641 C CA . GLY A 1 97 ? 5.585 5.800 -2.162 1.00 93.38 97 GLY A CA 1
ATOM 642 C C . GLY A 1 97 ? 5.367 5.576 -0.669 1.00 93.38 97 GLY A C 1
ATOM 643 O O . GLY A 1 97 ? 5.355 4.435 -0.208 1.00 93.38 97 GLY A O 1
ATOM 644 N N . PHE A 1 98 ? 5.215 6.658 0.088 1.00 95.38 98 PHE A N 1
ATOM 645 C CA . PHE A 1 98 ? 4.972 6.611 1.528 1.00 95.38 98 PHE A CA 1
ATOM 646 C C . PHE A 1 98 ? 3.963 7.680 1.932 1.00 95.38 98 PHE A C 1
ATOM 648 O O . PHE A 1 98 ? 4.058 8.815 1.463 1.00 95.38 98 PHE A O 1
ATOM 655 N N . ALA A 1 99 ? 3.047 7.333 2.833 1.00 96.44 99 ALA A N 1
ATOM 656 C CA . ALA A 1 99 ? 2.079 8.266 3.386 1.00 96.44 99 ALA A CA 1
ATOM 657 C C . ALA A 1 99 ? 1.680 7.906 4.811 1.00 96.44 99 ALA A C 1
ATOM 659 O O . ALA A 1 99 ? 1.551 6.731 5.140 1.00 96.44 99 ALA A O 1
ATOM 660 N N . THR A 1 100 ? 1.370 8.922 5.608 1.00 97.31 100 THR A N 1
ATOM 661 C CA . THR A 1 100 ? 0.668 8.765 6.883 1.00 97.31 100 THR A CA 1
ATOM 662 C C . THR A 1 100 ? -0.758 9.264 6.693 1.00 97.31 100 THR A C 1
ATOM 664 O O . THR A 1 100 ? -0.964 10.444 6.401 1.00 97.31 100 THR A O 1
ATOM 667 N N . ILE A 1 101 ? -1.746 8.379 6.826 1.00 97.12 101 ILE A N 1
ATOM 668 C CA . ILE A 1 101 ? -3.158 8.722 6.620 1.00 97.12 101 ILE A CA 1
ATOM 669 C C . ILE A 1 101 ? -3.890 8.905 7.956 1.00 97.12 101 ILE A C 1
ATOM 671 O O . ILE A 1 101 ? -3.603 8.175 8.908 1.00 97.12 101 ILE A O 1
ATOM 675 N N . PRO A 1 102 ? -4.862 9.834 8.047 1.00 96.69 102 PRO A N 1
ATOM 676 C CA . PRO A 1 102 ? -5.609 10.123 9.274 1.00 96.69 102 PRO A CA 1
ATOM 677 C C . PRO A 1 102 ? -6.734 9.105 9.523 1.00 96.69 102 PRO A C 1
ATOM 679 O O . PRO A 1 102 ? -7.893 9.469 9.721 1.00 96.69 102 PRO A O 1
ATOM 682 N N . VAL A 1 103 ? -6.399 7.818 9.447 1.00 97.19 103 VAL A N 1
ATOM 683 C CA . VAL A 1 103 ? -7.306 6.702 9.720 1.00 97.19 103 VAL A CA 1
ATOM 684 C C . VAL A 1 103 ? -6.568 5.693 10.590 1.00 97.19 103 VAL A C 1
ATOM 686 O O . VAL A 1 103 ? -5.452 5.284 10.266 1.00 97.19 103 VAL A O 1
ATOM 689 N N . ALA A 1 104 ? -7.201 5.284 11.689 1.00 98.00 104 ALA A N 1
ATOM 690 C CA . ALA A 1 104 ? -6.642 4.298 12.602 1.00 98.00 104 ALA A CA 1
ATOM 691 C C . ALA A 1 104 ? -6.510 2.931 11.916 1.00 98.00 104 ALA A C 1
ATOM 693 O O . ALA A 1 104 ? -7.416 2.503 11.196 1.00 98.00 104 ALA A O 1
ATOM 694 N N . PHE A 1 105 ? -5.418 2.222 12.194 1.00 98.06 105 PHE A N 1
ATOM 695 C CA . PHE A 1 105 ? -5.134 0.919 11.590 1.00 98.06 105 PHE A CA 1
ATOM 696 C C . PHE A 1 105 ? -6.255 -0.098 11.841 1.00 98.06 105 PHE A C 1
ATOM 698 O O . PHE A 1 105 ? -6.711 -0.757 10.908 1.00 98.06 105 PHE A O 1
ATOM 705 N N . ASP A 1 106 ? -6.780 -0.146 13.069 1.00 97.50 106 ASP A N 1
ATOM 706 C CA . ASP A 1 106 ? -7.901 -1.021 13.431 1.00 97.50 106 ASP A CA 1
ATOM 707 C C . ASP A 1 106 ? -9.166 -0.721 12.615 1.00 97.50 106 ASP A C 1
ATOM 709 O O . ASP A 1 106 ? -9.900 -1.634 12.247 1.00 97.50 106 ASP A O 1
ATOM 713 N N . ALA A 1 107 ? -9.416 0.550 12.281 1.00 97.50 107 ALA A N 1
ATOM 714 C CA . ALA A 1 107 ? -10.558 0.932 11.454 1.00 97.50 107 ALA A CA 1
ATOM 715 C C . ALA A 1 107 ? -10.378 0.498 9.991 1.00 97.50 107 ALA A C 1
ATOM 717 O O . ALA A 1 107 ? -11.352 0.114 9.344 1.00 97.50 107 ALA A O 1
ATOM 718 N N . ILE A 1 108 ? -9.141 0.526 9.486 1.00 97.44 108 ILE A N 1
ATOM 719 C CA . ILE A 1 108 ? -8.804 0.078 8.131 1.00 97.44 108 ILE A CA 1
ATOM 720 C C . ILE A 1 108 ? -9.015 -1.434 7.990 1.00 97.44 108 ILE A C 1
ATOM 722 O O . ILE A 1 108 ? -9.594 -1.869 7.001 1.00 97.44 108 ILE A O 1
ATOM 726 N N . ILE A 1 109 ? -8.592 -2.236 8.971 1.00 97.12 109 ILE A N 1
ATOM 727 C CA . ILE A 1 109 ? -8.720 -3.704 8.903 1.00 97.12 109 ILE A CA 1
ATOM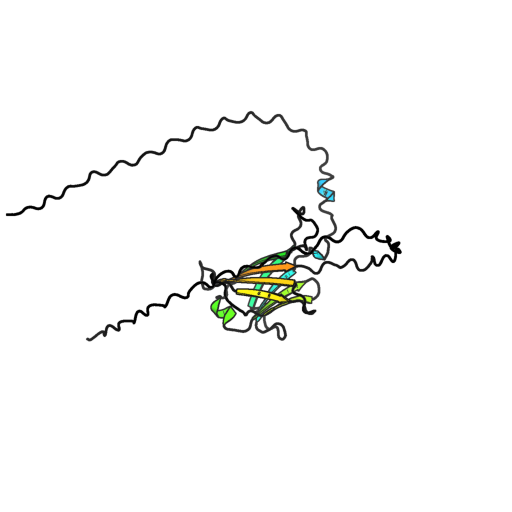 728 C C . ILE A 1 109 ? -10.100 -4.227 9.338 1.00 97.12 109 ILE A C 1
ATOM 730 O O . ILE A 1 109 ? -10.421 -5.386 9.085 1.00 97.12 109 ILE A O 1
ATOM 734 N N . ALA A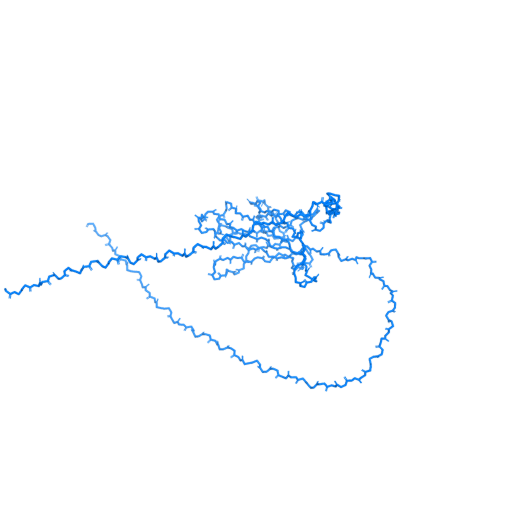 1 110 ? -10.918 -3.404 10.005 1.00 97.25 110 ALA A N 1
ATOM 735 C CA . ALA A 1 110 ? -12.265 -3.782 10.443 1.00 97.25 110 ALA A CA 1
ATOM 736 C C . ALA A 1 110 ? -13.329 -3.705 9.333 1.00 97.25 110 ALA A C 1
ATOM 738 O O . ALA A 1 110 ? -14.454 -4.165 9.539 1.00 97.25 110 ALA A O 1
ATOM 739 N N . ALA A 1 111 ? -13.005 -3.116 8.182 1.00 97.50 111 ALA A N 1
ATOM 740 C CA . ALA A 1 111 ? -13.900 -2.995 7.037 1.00 97.50 111 ALA A CA 1
ATOM 741 C C . ALA A 1 111 ? -13.154 -3.268 5.727 1.00 97.50 111 ALA A C 1
ATOM 743 O O . ALA A 1 111 ? -11.932 -3.146 5.662 1.00 97.50 111 ALA A O 1
ATOM 744 N N . ASP A 1 112 ? -13.903 -3.600 4.677 1.00 98.19 112 ASP A N 1
ATOM 745 C CA . ASP A 1 112 ? -13.328 -3.841 3.357 1.00 98.19 112 ASP A CA 1
ATOM 746 C C . ASP A 1 112 ? -12.733 -2.551 2.786 1.00 98.19 112 ASP A C 1
ATOM 748 O O . ASP A 1 112 ? -13.425 -1.537 2.616 1.00 98.19 112 ASP A O 1
ATOM 752 N N . HIS A 1 113 ? -11.444 -2.612 2.470 1.00 98.31 113 HIS A N 1
ATOM 753 C CA . HIS A 1 113 ? -10.714 -1.560 1.784 1.00 98.31 113 HIS A CA 1
ATOM 754 C C . HIS A 1 113 ? -9.840 -2.153 0.684 1.00 98.31 113 HIS A C 1
ATOM 756 O O . HIS A 1 113 ? -9.385 -3.295 0.763 1.00 98.31 113 HIS A O 1
ATOM 762 N N . ALA A 1 114 ? -9.536 -1.336 -0.316 1.00 97.81 114 ALA A N 1
ATOM 763 C CA . ALA A 1 114 ? -8.620 -1.673 -1.388 1.00 97.81 114 ALA A CA 1
ATOM 764 C C . ALA A 1 114 ? -7.613 -0.542 -1.598 1.00 97.81 114 ALA A C 1
ATOM 766 O O . ALA A 1 114 ? -7.955 0.642 -1.579 1.00 97.81 114 ALA A O 1
ATOM 767 N N . ILE A 1 115 ? -6.358 -0.913 -1.822 1.00 96.81 115 ILE A N 1
ATOM 768 C CA . ILE A 1 115 ? -5.300 -0.001 -2.243 1.00 96.81 115 ILE A CA 1
ATOM 769 C C . ILE A 1 115 ? -5.220 -0.067 -3.758 1.00 96.81 115 ILE A C 1
ATOM 771 O O . ILE A 1 115 ? -5.050 -1.143 -4.331 1.00 96.81 115 ILE A O 1
ATOM 775 N N . VAL A 1 116 ? -5.324 1.090 -4.403 1.00 95.50 116 VAL A N 1
ATOM 776 C CA . VAL A 1 116 ? -5.294 1.202 -5.862 1.00 95.50 116 VAL A CA 1
ATOM 777 C C . VAL A 1 116 ? -4.106 2.050 -6.273 1.00 95.50 116 VAL A C 1
ATOM 779 O O . VAL A 1 116 ? -3.918 3.148 -5.748 1.00 95.50 116 VAL A O 1
ATOM 782 N N . VAL A 1 117 ? -3.335 1.550 -7.239 1.00 93.25 117 VAL A N 1
ATOM 783 C CA . VAL A 1 117 ? -2.273 2.297 -7.920 1.00 93.25 117 VAL A CA 1
ATOM 784 C C . VAL A 1 117 ? -2.724 2.566 -9.350 1.00 93.25 117 VAL A C 1
ATOM 786 O O . VAL A 1 117 ? -2.986 1.634 -10.115 1.00 93.25 117 VAL A O 1
ATOM 789 N N . VAL A 1 118 ? -2.823 3.841 -9.712 1.00 89.94 118 VAL A N 1
ATOM 790 C CA . VAL A 1 118 ? -3.315 4.316 -11.008 1.00 89.94 118 VAL A CA 1
ATOM 791 C C . VAL A 1 118 ? -2.142 4.870 -11.818 1.00 89.94 118 VAL A C 1
ATOM 793 O O . VAL A 1 118 ? -1.378 5.705 -11.329 1.00 89.94 118 VAL A O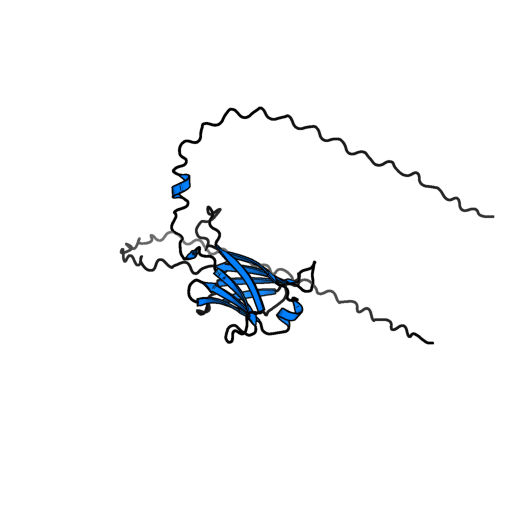 1
ATOM 796 N N . GLY A 1 119 ? -1.977 4.355 -13.039 1.00 81.88 119 GLY A N 1
ATOM 797 C CA . GLY A 1 119 ? -1.070 4.907 -14.052 1.00 81.88 119 GLY A CA 1
ATOM 798 C C . GLY A 1 119 ? -1.805 5.831 -15.026 1.00 81.88 119 GLY A C 1
ATOM 799 O O . GLY A 1 119 ? -2.938 6.221 -14.759 1.00 81.88 119 GLY A O 1
ATOM 800 N N . ASP A 1 120 ? -1.180 6.145 -16.160 1.00 66.88 120 ASP A N 1
ATOM 801 C CA . ASP A 1 120 ? -1.640 7.170 -17.112 1.00 66.88 120 ASP A CA 1
ATOM 802 C C . ASP A 1 120 ? -3.102 7.049 -17.580 1.00 66.88 120 ASP A C 1
ATOM 804 O O . ASP A 1 120 ? -3.749 8.075 -17.767 1.00 66.88 120 ASP A O 1
ATOM 808 N N . ASP A 1 121 ? -3.664 5.838 -17.699 1.00 53.12 121 ASP A N 1
ATOM 809 C CA . ASP A 1 121 ? -5.021 5.663 -18.252 1.00 53.12 121 ASP A CA 1
ATOM 810 C C . ASP A 1 121 ? -5.923 4.654 -17.508 1.00 53.12 121 ASP A C 1
ATOM 812 O O . ASP A 1 121 ? -7.103 4.519 -17.844 1.00 53.12 121 ASP A O 1
ATOM 816 N N . ALA A 1 122 ? -5.421 3.929 -16.497 1.00 63.53 122 ALA A N 1
ATOM 817 C CA . ALA A 1 122 ? -6.210 2.941 -15.746 1.00 63.53 122 ALA A CA 1
ATOM 818 C C . ALA A 1 122 ? -5.576 2.537 -14.401 1.00 63.53 122 ALA A C 1
ATOM 820 O O . ALA A 1 122 ? -4.399 2.791 -14.136 1.00 63.53 122 ALA A O 1
ATOM 821 N N . ALA A 1 123 ? -6.364 1.851 -13.560 1.00 67.00 123 ALA A N 1
ATOM 822 C CA . ALA A 1 123 ? -5.849 1.137 -12.394 1.00 67.00 123 ALA A CA 1
ATOM 823 C C . ALA A 1 123 ? -4.848 0.065 -12.853 1.00 67.00 123 ALA A C 1
ATOM 825 O O . ALA A 1 123 ? -5.215 -0.915 -13.503 1.00 67.00 123 ALA A O 1
ATOM 826 N N . THR A 1 124 ? -3.578 0.269 -12.520 1.00 82.81 124 THR A N 1
ATOM 827 C CA . THR A 1 124 ? -2.478 -0.606 -12.939 1.00 82.81 124 THR A CA 1
ATOM 828 C C . THR A 1 124 ? -2.326 -1.788 -11.987 1.00 82.81 124 THR A C 1
ATOM 830 O O . THR A 1 124 ? -1.930 -2.876 -12.407 1.00 82.81 124 THR A O 1
ATOM 833 N N . ALA A 1 125 ? -2.665 -1.593 -10.710 1.00 93.50 125 ALA A N 1
ATOM 834 C CA . ALA A 1 125 ? -2.770 -2.664 -9.731 1.00 93.50 125 ALA A CA 1
ATOM 835 C C . ALA A 1 125 ? -3.757 -2.324 -8.614 1.00 93.50 125 ALA A C 1
ATOM 837 O O . ALA A 1 125 ? -3.969 -1.153 -8.281 1.00 93.50 125 ALA A O 1
ATOM 838 N N . CYS A 1 126 ? -4.321 -3.371 -8.023 1.00 96.00 126 CYS A N 1
ATOM 839 C CA . CYS A 1 126 ? -5.184 -3.299 -6.860 1.00 96.00 126 CYS A CA 1
ATOM 840 C C . CYS A 1 126 ? -4.796 -4.378 -5.843 1.00 96.00 126 CYS A C 1
ATOM 842 O O . CYS A 1 126 ? -4.411 -5.484 -6.227 1.00 96.00 126 CYS A O 1
ATOM 844 N N . GLY A 1 127 ? -4.877 -4.057 -4.556 1.00 97.12 127 GLY A N 1
ATOM 845 C CA . GLY A 1 127 ? -4.723 -5.023 -3.472 1.00 97.12 127 GLY A CA 1
ATOM 846 C C . GLY A 1 127 ? -5.776 -4.811 -2.398 1.00 97.12 127 GLY A C 1
ATOM 847 O O . GLY A 1 127 ? -5.959 -3.692 -1.922 1.00 97.12 127 GLY A O 1
ATOM 848 N N . GLU A 1 128 ? -6.466 -5.880 -2.019 1.00 97.62 128 GLU A N 1
ATOM 849 C CA . GLU A 1 128 ? -7.458 -5.851 -0.944 1.00 97.62 128 GLU A CA 1
ATOM 850 C C . GLU A 1 128 ? -6.762 -5.859 0.411 1.00 97.62 128 GLU A C 1
ATOM 852 O O . GLU A 1 128 ? -5.841 -6.642 0.657 1.00 97.62 128 GLU A O 1
ATOM 857 N N . VAL A 1 129 ? -7.200 -4.980 1.303 1.00 97.69 129 VAL A N 1
ATOM 858 C CA . VAL A 1 129 ? -6.656 -4.880 2.650 1.00 97.69 129 VAL A CA 1
ATOM 859 C C . VAL A 1 129 ? -7.130 -6.080 3.461 1.00 97.69 129 VAL A C 1
ATOM 861 O O . VAL A 1 129 ? -8.268 -6.150 3.912 1.00 97.69 129 VAL A O 1
ATOM 864 N N . GLY A 1 130 ? -6.227 -7.030 3.661 1.00 95.75 130 GLY A N 1
ATOM 865 C CA . GLY A 1 130 ? -6.472 -8.228 4.449 1.00 95.75 130 GLY A CA 1
ATOM 866 C C . GLY A 1 130 ? -5.254 -9.143 4.458 1.00 95.75 130 GLY A C 1
ATOM 867 O O . GLY A 1 130 ? -4.282 -8.917 3.738 1.00 95.75 130 GLY A O 1
ATOM 868 N N . GLY A 1 131 ? -5.284 -10.179 5.298 1.00 93.94 131 GLY A N 1
ATOM 869 C CA . GLY A 1 131 ? -4.208 -11.165 5.389 1.00 93.94 131 GLY A CA 1
ATOM 870 C C . GLY A 1 131 ? -3.780 -11.453 6.822 1.00 93.94 131 GLY A C 1
ATOM 871 O O . GLY A 1 131 ? -4.605 -11.529 7.731 1.00 93.94 131 GLY A O 1
ATOM 872 N N . ARG A 1 132 ? -2.478 -11.677 7.011 1.00 95.56 132 ARG A N 1
ATOM 873 C CA . ARG A 1 132 ? -1.878 -11.953 8.320 1.00 95.56 132 ARG A CA 1
ATOM 874 C C . ARG A 1 132 ? -0.990 -10.793 8.729 1.00 95.56 132 ARG A C 1
ATOM 876 O O . ARG A 1 132 ? -0.197 -10.311 7.923 1.00 95.56 132 ARG A O 1
ATOM 883 N N . LEU A 1 133 ? -1.106 -10.399 9.991 1.00 96.75 133 LEU A N 1
ATOM 884 C CA . LEU A 1 133 ? -0.171 -9.467 10.595 1.00 96.75 133 LEU A CA 1
ATOM 885 C C . LEU A 1 133 ? 1.187 -10.148 10.786 1.00 96.75 133 LEU A C 1
ATOM 887 O O . LEU A 1 133 ? 1.268 -11.340 11.090 1.00 96.75 133 LEU A O 1
ATOM 891 N N . THR A 1 134 ? 2.241 -9.370 10.590 1.00 96.12 134 THR A N 1
ATOM 892 C CA . THR A 1 134 ? 3.612 -9.721 10.980 1.00 96.12 134 THR A CA 1
ATOM 893 C C . THR A 1 134 ? 3.781 -9.645 12.500 1.00 96.12 134 THR A C 1
ATOM 895 O O . THR A 1 134 ? 2.936 -9.074 13.191 1.00 96.12 134 THR A O 1
ATOM 898 N N . ASP A 1 135 ? 4.904 -10.143 13.028 1.00 95.44 135 ASP A N 1
ATOM 899 C CA . ASP A 1 135 ? 5.228 -10.052 14.463 1.00 95.44 135 ASP A CA 1
ATOM 900 C C . ASP A 1 135 ? 5.280 -8.602 14.982 1.00 95.44 135 ASP A C 1
ATOM 902 O O . ASP A 1 135 ? 5.036 -8.346 16.158 1.00 95.44 135 ASP A O 1
ATOM 906 N N . ASN A 1 136 ? 5.534 -7.639 14.090 1.00 93.12 136 ASN A N 1
ATOM 907 C CA . ASN A 1 136 ? 5.564 -6.208 14.400 1.00 93.12 136 ASN A CA 1
ATOM 908 C C . ASN A 1 136 ? 4.195 -5.520 14.224 1.00 93.12 136 ASN A C 1
ATOM 910 O O . ASN A 1 136 ? 4.121 -4.294 14.241 1.00 93.12 136 ASN A O 1
ATOM 914 N N . GLY A 1 137 ? 3.120 -6.277 13.983 1.00 95.81 137 GLY A N 1
ATOM 915 C CA . GLY A 1 137 ? 1.771 -5.737 13.783 1.00 95.81 137 GLY A CA 1
ATOM 916 C C . GLY A 1 137 ? 1.526 -5.094 12.414 1.00 95.81 137 GLY A C 1
ATOM 917 O O . GLY A 1 137 ? 0.460 -4.533 12.189 1.00 95.81 137 GLY A O 1
ATOM 918 N N . ALA A 1 138 ? 2.480 -5.182 11.484 1.00 97.44 138 ALA A N 1
ATOM 919 C CA . ALA A 1 138 ? 2.315 -4.672 10.124 1.00 97.44 138 ALA A CA 1
ATOM 920 C C . ALA A 1 138 ? 1.491 -5.626 9.252 1.00 97.44 138 ALA A C 1
ATOM 922 O O . ALA A 1 138 ? 1.616 -6.847 9.397 1.00 97.44 138 ALA A O 1
ATOM 923 N N . LEU A 1 139 ? 0.731 -5.081 8.300 1.00 97.94 139 LEU A N 1
ATOM 924 C CA . LEU A 1 139 ? -0.007 -5.839 7.288 1.00 97.94 139 LEU A CA 1
ATOM 925 C C . LEU A 1 139 ? 0.629 -5.647 5.908 1.00 97.94 139 LEU A C 1
ATOM 927 O O . LEU A 1 139 ? 0.691 -4.528 5.404 1.00 97.94 139 LEU A O 1
ATOM 931 N N . ALA A 1 140 ? 1.066 -6.741 5.284 1.00 97.50 140 ALA A N 1
ATOM 932 C CA . ALA A 1 140 ? 1.545 -6.742 3.905 1.00 97.50 140 ALA A CA 1
ATOM 933 C C . ALA A 1 140 ? 0.420 -7.174 2.953 1.00 97.50 140 ALA A C 1
ATOM 935 O O . ALA A 1 140 ? -0.122 -8.272 3.079 1.00 97.50 140 ALA A O 1
ATOM 936 N N . VAL A 1 141 ? 0.100 -6.313 1.990 1.00 97.56 141 VAL A N 1
ATOM 937 C CA . VAL A 1 141 ? -0.979 -6.477 1.016 1.00 97.56 141 VAL A CA 1
ATOM 938 C C . VAL A 1 141 ? -0.377 -6.618 -0.385 1.00 97.56 141 VAL A C 1
ATOM 940 O O . VAL A 1 141 ? 0.289 -5.689 -0.851 1.00 97.56 141 VAL A O 1
ATOM 943 N N . PRO A 1 142 ? -0.579 -7.747 -1.085 1.00 96.69 142 PRO A N 1
ATOM 944 C CA . PRO A 1 142 ? -0.110 -7.893 -2.456 1.00 96.69 142 PRO A CA 1
ATOM 945 C C . PRO A 1 142 ? -0.902 -6.974 -3.391 1.00 96.69 142 PRO A C 1
ATOM 947 O O . PRO A 1 142 ? -2.128 -6.906 -3.324 1.00 96.69 142 PRO A O 1
ATOM 950 N N . LEU A 1 143 ? -0.199 -6.297 -4.296 1.00 95.62 143 LEU A N 1
ATOM 951 C CA . LEU A 1 143 ? -0.805 -5.501 -5.360 1.00 95.62 143 LEU A CA 1
ATOM 952 C C . LEU A 1 143 ? -0.782 -6.315 -6.648 1.00 95.62 143 LEU A C 1
ATOM 954 O O . LEU A 1 143 ? 0.288 -6.702 -7.126 1.00 95.62 143 LEU A O 1
ATOM 958 N N . VAL A 1 144 ? -1.956 -6.570 -7.214 1.00 94.31 144 VAL A N 1
ATOM 959 C CA . VAL A 1 144 ? -2.138 -7.442 -8.376 1.00 94.31 144 VAL A CA 1
ATOM 960 C C . VAL A 1 144 ? -2.706 -6.630 -9.537 1.00 94.31 144 VAL A C 1
ATOM 962 O O . VAL A 1 144 ? -3.610 -5.814 -9.358 1.00 94.31 144 VAL A O 1
ATOM 965 N N . ALA A 1 145 ? -2.151 -6.813 -10.733 1.00 91.38 145 ALA A N 1
ATOM 966 C CA . ALA A 1 145 ? -2.692 -6.224 -11.955 1.00 91.38 145 ALA A CA 1
ATOM 967 C C . ALA A 1 145 ? -4.024 -6.871 -12.349 1.00 91.38 145 ALA A C 1
ATOM 969 O O . ALA A 1 145 ? -4.335 -7.989 -11.945 1.00 91.38 145 ALA A O 1
ATOM 970 N N . ALA A 1 146 ? -4.765 -6.217 -13.246 1.00 87.06 146 ALA A N 1
ATOM 971 C CA . ALA A 1 146 ? -5.972 -6.792 -13.844 1.00 87.06 146 ALA A CA 1
ATOM 972 C C . ALA A 1 146 ? -5.715 -8.132 -14.568 1.00 87.06 146 ALA A C 1
ATOM 974 O O . ALA A 1 146 ? -6.612 -8.961 -14.674 1.00 87.06 146 ALA A O 1
ATOM 975 N N . ASP A 1 147 ? -4.485 -8.355 -15.048 1.00 85.31 147 ASP A N 1
ATOM 976 C CA . ASP A 1 147 ? -4.058 -9.613 -15.672 1.00 85.31 147 ASP A CA 1
ATOM 977 C C . ASP A 1 147 ? -3.699 -10.728 -14.664 1.00 85.31 147 ASP A C 1
ATOM 979 O O . ASP A 1 147 ? -3.379 -11.845 -15.068 1.00 85.31 147 ASP A O 1
ATOM 983 N N . GLY A 1 148 ? -3.776 -10.450 -13.359 1.00 86.75 148 GLY A N 1
ATOM 984 C CA . GLY A 1 148 ? -3.465 -11.397 -12.288 1.00 86.75 148 GLY A CA 1
ATOM 985 C C . GLY A 1 148 ? -1.986 -11.449 -11.893 1.00 86.75 148 GLY A C 1
ATOM 986 O O . GLY A 1 148 ? -1.650 -12.107 -10.907 1.00 86.75 148 GLY A O 1
ATOM 987 N N . ALA A 1 149 ? -1.086 -10.760 -12.604 1.00 87.00 149 ALA A N 1
ATOM 988 C CA . ALA A 1 149 ? 0.315 -10.689 -12.203 1.00 87.00 149 ALA A CA 1
ATOM 989 C C . ALA A 1 149 ? 0.505 -9.821 -10.953 1.00 87.00 149 ALA A C 1
ATOM 991 O O . ALA A 1 149 ? -0.020 -8.709 -10.858 1.00 87.00 149 ALA A O 1
ATOM 992 N N . ALA A 1 150 ? 1.333 -10.298 -10.022 1.00 87.88 150 ALA A N 1
ATOM 993 C CA . ALA A 1 150 ? 1.814 -9.480 -8.919 1.00 87.88 150 ALA A CA 1
ATOM 994 C C . ALA A 1 150 ? 2.635 -8.305 -9.470 1.00 87.88 150 ALA A C 1
ATOM 996 O O . ALA A 1 150 ? 3.576 -8.489 -10.244 1.00 87.88 150 ALA A O 1
ATOM 997 N N . ARG A 1 151 ? 2.260 -7.092 -9.071 1.00 90.88 151 ARG A N 1
ATOM 998 C CA . ARG A 1 151 ? 2.934 -5.845 -9.445 1.00 90.88 151 ARG A CA 1
ATOM 999 C C . ARG A 1 151 ? 3.589 -5.154 -8.271 1.00 90.88 151 ARG A C 1
ATOM 1001 O O . ARG A 1 151 ? 4.309 -4.194 -8.481 1.00 90.88 151 ARG A O 1
ATOM 1008 N N . GLY A 1 152 ? 3.352 -5.590 -7.044 1.00 93.69 152 GLY A N 1
ATOM 1009 C CA . GLY A 1 152 ? 3.932 -4.910 -5.902 1.00 93.69 152 GLY A CA 1
ATOM 1010 C C . GLY A 1 152 ? 3.380 -5.380 -4.577 1.00 93.69 152 GLY A C 1
ATOM 1011 O O . GLY A 1 152 ? 2.674 -6.386 -4.488 1.00 93.69 152 GLY A O 1
ATOM 1012 N N . VAL A 1 153 ? 3.703 -4.608 -3.552 1.00 96.06 153 VAL A N 1
ATOM 1013 C CA . VAL A 1 153 ? 3.241 -4.809 -2.187 1.00 96.06 153 VAL A CA 1
ATOM 1014 C C . VAL A 1 153 ? 3.000 -3.453 -1.539 1.00 96.06 153 VAL A C 1
ATOM 1016 O O . VAL A 1 153 ? 3.811 -2.536 -1.666 1.00 96.06 153 VAL A O 1
ATOM 1019 N N . ALA A 1 154 ? 1.883 -3.327 -0.838 1.00 96.88 154 ALA A N 1
ATOM 1020 C CA . ALA A 1 154 ? 1.660 -2.252 0.111 1.00 96.88 154 ALA A CA 1
ATOM 1021 C C . ALA A 1 154 ? 1.867 -2.793 1.527 1.00 96.88 154 ALA A C 1
ATOM 1023 O O . ALA A 1 154 ? 1.432 -3.897 1.842 1.00 96.88 154 ALA A O 1
ATOM 1024 N N . VAL A 1 155 ? 2.537 -2.033 2.382 1.00 97.62 155 VAL A N 1
ATOM 1025 C CA . VAL A 1 155 ? 2.771 -2.389 3.780 1.00 97.62 155 VAL A CA 1
ATOM 1026 C C . VAL A 1 155 ? 2.159 -1.310 4.653 1.00 97.62 155 VAL A C 1
ATOM 1028 O O . VAL A 1 155 ? 2.519 -0.140 4.534 1.00 97.62 155 VAL A O 1
ATOM 1031 N N . LEU A 1 156 ? 1.219 -1.711 5.502 1.00 98.19 156 LEU A N 1
ATOM 1032 C CA . LEU A 1 156 ? 0.517 -0.836 6.428 1.00 98.19 156 LEU A CA 1
ATOM 1033 C C . LEU A 1 156 ? 1.057 -1.084 7.834 1.00 98.19 156 LEU A C 1
ATOM 1035 O O . LEU A 1 156 ? 1.129 -2.233 8.278 1.00 98.19 156 LEU A O 1
ATOM 1039 N N . PHE A 1 157 ? 1.397 -0.011 8.534 1.00 97.81 157 PHE A N 1
ATOM 1040 C CA . PHE A 1 157 ? 1.870 -0.035 9.908 1.00 97.81 157 PHE A CA 1
ATOM 1041 C C . PHE A 1 157 ? 0.961 0.830 10.784 1.00 97.81 157 PHE A C 1
ATOM 1043 O O . PHE A 1 157 ? 0.679 1.976 10.416 1.00 97.81 157 PHE A O 1
ATOM 1050 N N . PRO A 1 158 ? 0.525 0.335 11.955 1.00 97.19 158 PRO A N 1
ATOM 1051 C CA . PRO A 1 158 ? -0.066 1.210 12.955 1.00 97.19 158 PRO A CA 1
ATOM 1052 C C . PRO A 1 158 ? 0.979 2.243 13.385 1.00 97.19 158 PRO A C 1
ATOM 1054 O O . PRO A 1 158 ? 2.117 1.888 13.709 1.00 97.19 158 PRO A O 1
ATOM 1057 N N . ASN A 1 159 ? 0.609 3.521 13.389 1.00 96.38 159 ASN A N 1
ATOM 1058 C CA . ASN A 1 159 ? 1.538 4.559 13.802 1.00 96.38 159 ASN A CA 1
ATOM 1059 C C . ASN A 1 159 ? 1.673 4.547 15.334 1.00 96.38 159 ASN A C 1
ATOM 1061 O O . ASN A 1 159 ? 0.706 4.727 16.075 1.00 96.38 159 ASN A O 1
ATOM 1065 N N . VAL A 1 160 ? 2.895 4.317 15.816 1.00 95.00 160 VAL A N 1
ATOM 1066 C CA . VAL A 1 160 ? 3.183 4.180 17.255 1.00 95.00 160 VAL A CA 1
ATOM 1067 C C . VAL A 1 160 ? 3.151 5.508 18.012 1.00 95.00 160 VAL A C 1
ATOM 1069 O O . VAL A 1 160 ? 3.026 5.509 19.235 1.00 95.00 160 VAL A O 1
ATOM 1072 N N . LEU A 1 161 ? 3.298 6.632 17.304 1.00 96.94 161 LEU A N 1
ATOM 1073 C CA . LEU A 1 161 ? 3.274 7.973 17.890 1.00 96.94 161 LEU A CA 1
ATOM 1074 C C . LEU A 1 161 ? 1.849 8.535 17.944 1.00 96.94 161 LEU A C 1
ATOM 1076 O O . LEU A 1 161 ? 1.531 9.273 18.876 1.00 96.94 161 LEU A O 1
ATOM 1080 N N . ASP A 1 162 ? 1.004 8.175 16.976 1.00 97.00 162 ASP A N 1
ATOM 1081 C CA . ASP A 1 162 ? -0.401 8.569 16.915 1.00 97.00 162 ASP A CA 1
ATOM 1082 C C . ASP A 1 162 ? -1.302 7.406 16.448 1.00 97.00 162 ASP A C 1
ATOM 1084 O O . ASP A 1 162 ? -1.432 7.176 15.242 1.00 97.00 162 ASP A O 1
ATOM 1088 N N . PRO A 1 163 ? -2.000 6.707 17.367 1.00 96.12 163 PRO A N 1
ATOM 1089 C CA . PRO A 1 163 ? -2.803 5.523 17.040 1.00 96.12 163 PRO A CA 1
ATOM 1090 C C . PRO A 1 163 ? -4.033 5.837 16.173 1.00 96.12 163 PRO A C 1
ATOM 1092 O O . PRO A 1 163 ? -4.726 4.925 15.722 1.00 96.12 163 PRO A O 1
ATOM 1095 N N . THR A 1 164 ? -4.332 7.119 15.945 1.00 97.81 164 THR A N 1
ATOM 1096 C CA . THR A 1 164 ? -5.405 7.549 15.040 1.00 97.81 164 THR A CA 1
ATOM 1097 C C . THR A 1 164 ? -4.969 7.612 13.575 1.00 97.81 164 THR A C 1
ATOM 1099 O O . THR A 1 164 ? -5.797 7.873 12.700 1.00 97.81 164 THR A O 1
ATOM 1102 N N . THR A 1 165 ? -3.693 7.330 13.299 1.00 97.94 165 THR A N 1
ATOM 1103 C CA . THR A 1 165 ? -3.098 7.352 11.962 1.00 97.94 165 THR A CA 1
ATOM 1104 C C . THR A 1 165 ? -2.484 6.006 11.585 1.00 97.94 165 THR A C 1
ATOM 1106 O O . THR A 1 165 ? -2.190 5.162 12.436 1.00 97.94 165 THR A O 1
ATOM 1109 N N . THR A 1 166 ? -2.289 5.804 10.283 1.00 98.25 166 THR A N 1
ATOM 1110 C CA . THR A 1 166 ? -1.644 4.612 9.722 1.00 98.25 166 THR A CA 1
ATOM 1111 C C . THR A 1 166 ? -0.575 5.033 8.733 1.00 98.25 166 THR A C 1
ATOM 1113 O O . THR A 1 166 ? -0.842 5.846 7.845 1.00 98.25 166 THR A O 1
ATOM 1116 N N . ASP A 1 167 ? 0.610 4.446 8.854 1.00 97.62 167 ASP A N 1
ATOM 1117 C CA . ASP A 1 167 ? 1.689 4.620 7.891 1.00 97.62 167 ASP A CA 1
ATOM 1118 C C . ASP A 1 167 ? 1.565 3.562 6.795 1.00 97.62 167 ASP A C 1
ATOM 1120 O O . ASP A 1 167 ? 1.464 2.366 7.068 1.00 97.62 167 ASP A O 1
ATOM 1124 N N . ILE A 1 168 ? 1.567 3.991 5.539 1.00 97.50 168 ILE A N 1
ATOM 1125 C CA . ILE A 1 168 ? 1.416 3.127 4.373 1.00 97.50 168 ILE A CA 1
ATOM 1126 C C . ILE A 1 168 ? 2.616 3.333 3.460 1.00 97.50 168 ILE A C 1
ATOM 1128 O O . ILE A 1 168 ? 2.867 4.436 2.977 1.00 97.50 168 ILE A O 1
ATOM 1132 N N . SER A 1 169 ? 3.340 2.249 3.197 1.00 96.62 169 SER A N 1
ATOM 1133 C CA . SER A 1 169 ? 4.410 2.191 2.200 1.00 96.62 169 SER A CA 1
ATOM 1134 C C . SER A 1 169 ? 3.944 1.378 1.005 1.00 96.62 169 SER A C 1
ATOM 1136 O O . SER A 1 169 ? 3.457 0.265 1.174 1.00 96.62 169 SER A O 1
ATOM 1138 N N . VAL A 1 170 ? 4.110 1.894 -0.204 1.00 95.81 170 VAL A N 1
ATOM 1139 C CA . VAL A 1 170 ? 3.769 1.193 -1.445 1.00 95.81 170 VAL A CA 1
ATOM 1140 C C . VAL A 1 170 ? 5.049 0.941 -2.221 1.00 95.81 170 VAL A C 1
ATOM 1142 O O . VAL A 1 170 ? 5.802 1.877 -2.469 1.00 95.81 170 VAL A O 1
ATOM 1145 N N . PHE A 1 171 ? 5.269 -0.305 -2.628 1.00 94.25 171 PHE A N 1
ATOM 1146 C CA . PHE A 1 171 ? 6.339 -0.719 -3.529 1.00 94.25 1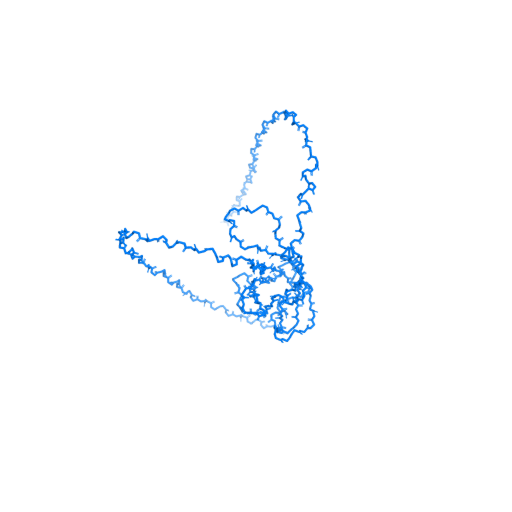71 PHE A CA 1
ATOM 1147 C C . PHE A 1 171 ? 5.712 -1.333 -4.771 1.00 94.25 171 PHE A C 1
ATOM 1149 O O . PHE A 1 171 ? 4.888 -2.243 -4.673 1.00 94.25 171 PHE A O 1
ATOM 1156 N N . PHE A 1 172 ? 6.088 -0.835 -5.938 1.00 91.69 172 PHE A N 1
ATOM 1157 C CA . PHE A 1 172 ? 5.437 -1.168 -7.193 1.00 91.69 172 PHE A CA 1
ATOM 1158 C C . PHE A 1 172 ? 6.468 -1.376 -8.295 1.00 91.69 172 PHE A C 1
ATOM 1160 O O . PHE A 1 172 ? 7.388 -0.585 -8.462 1.00 91.69 172 PHE A O 1
ATOM 1167 N N . VAL A 1 173 ? 6.283 -2.426 -9.076 1.00 89.06 173 VAL A N 1
ATOM 1168 C CA . VAL A 1 173 ? 7.079 -2.764 -10.246 1.00 89.06 173 VAL A CA 1
ATOM 1169 C C . VAL A 1 173 ? 6.245 -2.397 -11.474 1.00 89.06 173 VAL A C 1
ATOM 1171 O O . VAL A 1 173 ? 5.244 -3.073 -11.756 1.00 89.06 173 VAL A O 1
ATOM 1174 N N . PRO A 1 174 ? 6.605 -1.325 -12.204 1.00 81.75 174 PRO A N 1
ATOM 1175 C CA . PRO A 1 174 ? 5.953 -1.007 -13.456 1.00 81.75 174 PRO A CA 1
ATOM 1176 C C . PRO A 1 174 ? 6.096 -2.169 -14.431 1.00 81.75 174 PRO A C 1
ATOM 1178 O O . PRO A 1 174 ? 7.048 -2.952 -14.403 1.00 81.75 174 PRO A O 1
ATOM 1181 N N . ARG A 1 175 ? 5.090 -2.316 -15.290 1.00 76.81 175 ARG A N 1
ATOM 1182 C CA . ARG A 1 175 ? 5.181 -3.263 -16.388 1.00 76.81 175 ARG A CA 1
ATOM 1183 C C . ARG A 1 175 ? 6.212 -2.709 -17.357 1.00 76.81 175 ARG A C 1
ATOM 1185 O O . ARG A 1 175 ? 5.818 -1.872 -18.153 1.00 76.81 175 ARG A O 1
ATOM 1192 N N . GLN A 1 176 ? 7.433 -3.251 -17.308 1.00 68.06 176 GLN A N 1
ATOM 1193 C CA . GLN A 1 176 ? 8.437 -2.999 -18.336 1.00 68.06 176 GLN A CA 1
ATOM 1194 C C . GLN A 1 176 ? 7.750 -3.111 -19.689 1.00 68.06 176 GLN A C 1
ATOM 1196 O O . GLN A 1 176 ? 7.108 -4.144 -19.963 1.00 68.06 176 GLN A O 1
ATOM 1201 N N . ALA A 1 177 ? 7.821 -2.048 -20.486 1.00 57.94 177 ALA A N 1
ATOM 1202 C CA . ALA A 1 177 ? 7.398 -2.081 -21.866 1.00 57.94 177 ALA A CA 1
ATOM 1203 C C . ALA A 1 177 ? 8.235 -3.182 -22.508 1.00 57.94 177 ALA A C 1
ATOM 1205 O O . ALA A 1 177 ? 9.404 -3.011 -22.832 1.00 57.94 177 ALA A O 1
ATOM 1206 N N . SER A 1 178 ? 7.658 -4.382 -22.596 1.00 52.84 178 SER A N 1
ATOM 1207 C CA . SER A 1 178 ? 8.283 -5.482 -23.305 1.00 52.84 178 SER A CA 1
ATOM 1208 C C . SER A 1 178 ? 8.530 -4.909 -24.684 1.00 52.84 178 SER A C 1
ATOM 1210 O O . SER A 1 178 ? 7.549 -4.506 -25.308 1.00 52.84 178 SER A O 1
ATOM 1212 N N . ASN A 1 179 ? 9.793 -4.762 -25.091 1.00 46.44 179 ASN A N 1
ATOM 1213 C CA . ASN A 1 179 ? 10.168 -4.205 -26.384 1.00 46.44 179 ASN A CA 1
ATOM 1214 C C . ASN A 1 179 ? 9.446 -5.013 -27.470 1.00 46.44 179 ASN A C 1
ATOM 1216 O O . ASN A 1 179 ? 9.939 -6.027 -27.957 1.00 46.44 179 ASN A O 1
ATOM 1220 N N . ALA A 1 180 ? 8.225 -4.604 -27.814 1.00 48.81 180 ALA A N 1
ATOM 1221 C CA . ALA A 1 180 ? 7.284 -5.370 -28.623 1.00 48.81 180 ALA A CA 1
ATOM 1222 C C . ALA A 1 180 ? 7.652 -5.305 -30.116 1.00 48.81 180 ALA A C 1
ATOM 1224 O O . ALA A 1 180 ? 6.812 -5.541 -30.979 1.00 48.81 180 ALA A O 1
ATOM 1225 N N . GLY A 1 181 ? 8.905 -4.958 -30.417 1.00 45.19 181 GLY A N 1
ATOM 1226 C CA . GLY A 1 181 ? 9.411 -4.654 -31.748 1.00 45.19 181 GLY A CA 1
ATOM 1227 C C . GLY A 1 181 ? 10.673 -5.410 -32.153 1.00 45.19 181 GLY A C 1
ATOM 1228 O O . GLY A 1 181 ? 11.093 -5.247 -33.290 1.00 45.19 181 GLY A O 1
ATOM 1229 N N . GLU A 1 182 ? 11.253 -6.261 -31.303 1.00 51.19 182 GLU A N 1
ATOM 1230 C CA . GLU A 1 182 ? 12.421 -7.079 -31.672 1.00 51.19 182 GLU A CA 1
ATOM 1231 C C . GLU A 1 182 ? 12.102 -8.575 -31.575 1.00 51.19 182 GLU A C 1
ATOM 1233 O O . GLU A 1 182 ? 12.819 -9.376 -30.990 1.00 51.19 182 GLU A O 1
ATOM 1238 N N . SER A 1 183 ? 11.021 -8.992 -32.238 1.00 48.78 183 SER A N 1
ATOM 1239 C CA . SER A 1 183 ? 11.037 -10.306 -32.894 1.00 48.78 183 SER A CA 1
ATOM 1240 C C . SER A 1 183 ? 11.883 -10.182 -34.162 1.00 48.78 183 SER A C 1
ATOM 1242 O O . SER A 1 183 ? 11.368 -10.190 -35.278 1.00 48.78 183 SER A O 1
ATOM 1244 N N . GLY A 1 184 ? 13.189 -9.992 -33.969 1.00 50.91 184 GLY A N 1
ATOM 1245 C CA . GLY A 1 184 ? 14.179 -10.274 -34.991 1.00 50.91 184 GLY A CA 1
ATOM 1246 C C . GLY A 1 184 ? 14.191 -11.780 -35.197 1.00 50.91 184 GLY A C 1
ATOM 1247 O O . GLY A 1 184 ? 14.821 -12.518 -34.444 1.00 50.91 184 GLY A O 1
ATOM 1248 N N . ASP A 1 185 ? 13.442 -12.227 -36.198 1.00 53.84 185 ASP A N 1
ATOM 1249 C CA . ASP A 1 185 ? 13.687 -13.470 -36.921 1.00 53.84 185 ASP A CA 1
ATOM 1250 C C . ASP A 1 185 ? 15.072 -13.366 -37.588 1.00 53.84 185 ASP A C 1
ATOM 1252 O O . ASP A 1 185 ? 15.195 -13.198 -38.794 1.00 53.84 185 ASP A O 1
ATOM 1256 N N . ASP A 1 186 ? 16.138 -13.379 -36.792 1.00 51.12 186 ASP A N 1
ATOM 1257 C CA . ASP A 1 186 ? 17.500 -13.551 -37.281 1.00 51.12 186 ASP A CA 1
ATOM 1258 C C . ASP A 1 186 ? 17.915 -14.959 -36.884 1.00 51.12 186 ASP A C 1
ATOM 1260 O O . ASP A 1 186 ? 18.244 -15.252 -35.733 1.00 51.12 186 ASP A O 1
ATOM 1264 N N . GLY A 1 187 ? 17.775 -15.858 -37.860 1.00 51.66 187 GLY A N 1
ATOM 1265 C CA . GLY A 1 187 ? 17.999 -17.287 -37.736 1.00 51.66 187 GLY A CA 1
ATOM 1266 C C . GLY A 1 187 ? 19.234 -17.614 -36.906 1.00 51.66 187 GLY A C 1
ATOM 1267 O O . GLY A 1 187 ? 20.370 -17.524 -37.375 1.00 51.66 187 GLY A O 1
ATOM 1268 N N . ALA A 1 188 ? 18.994 -18.074 -35.681 1.00 45.66 188 ALA A N 1
ATOM 1269 C CA . ALA A 1 188 ? 20.012 -18.707 -34.874 1.00 45.66 188 ALA A CA 1
ATOM 1270 C C . ALA A 1 188 ? 20.458 -19.986 -35.594 1.00 45.66 188 ALA A C 1
ATOM 1272 O O . ALA A 1 188 ? 19.787 -21.021 -35.581 1.00 45.66 188 ALA A O 1
ATOM 1273 N N . VAL A 1 189 ? 21.615 -19.888 -36.248 1.00 50.28 189 VAL A N 1
ATOM 1274 C CA . VAL A 1 189 ? 22.484 -21.015 -36.566 1.00 50.28 189 VAL A CA 1
ATOM 1275 C C . VAL A 1 189 ? 22.579 -21.862 -35.305 1.00 50.28 189 VAL A C 1
ATOM 1277 O O . VAL A 1 189 ? 23.096 -21.398 -34.297 1.00 50.28 189 VAL A O 1
ATOM 1280 N N . VAL A 1 190 ? 22.055 -23.084 -35.359 1.00 52.19 190 VAL A N 1
ATOM 1281 C CA . VAL A 1 190 ? 22.179 -24.082 -34.295 1.00 52.19 190 VAL A CA 1
ATOM 1282 C C . VAL A 1 190 ? 23.676 -24.317 -34.053 1.00 52.19 190 VAL A C 1
ATOM 1284 O O . VAL A 1 190 ? 24.329 -24.893 -34.930 1.00 52.19 190 VAL A O 1
ATOM 1287 N N . PRO A 1 191 ? 24.270 -23.912 -32.913 1.00 49.19 191 PRO A N 1
ATOM 1288 C CA . PRO A 1 191 ? 25.560 -24.455 -32.546 1.00 49.19 191 PRO A CA 1
ATOM 1289 C C . PRO A 1 191 ? 25.309 -25.908 -32.151 1.00 49.19 191 PRO A C 1
ATOM 1291 O O . PRO A 1 191 ? 24.684 -26.207 -31.135 1.00 49.19 191 PRO A O 1
ATOM 1294 N N . THR A 1 192 ? 25.744 -26.822 -33.010 1.00 45.66 192 THR A N 1
ATOM 1295 C CA . THR A 1 192 ? 25.803 -28.251 -32.706 1.00 45.66 192 THR A CA 1
ATOM 1296 C C . THR A 1 192 ? 26.608 -28.415 -31.418 1.00 45.66 192 THR A C 1
ATOM 1298 O O . THR A 1 192 ? 27.811 -28.158 -31.402 1.00 45.66 192 THR A O 1
ATOM 1301 N N . ALA A 1 193 ? 25.933 -28.774 -30.328 1.00 46.25 193 ALA A N 1
ATOM 1302 C CA . ALA A 1 193 ? 26.577 -29.072 -29.063 1.00 46.25 193 ALA A CA 1
ATOM 1303 C C . ALA A 1 193 ? 27.448 -30.320 -29.244 1.00 46.25 193 ALA A C 1
ATOM 1305 O O . ALA A 1 193 ? 26.949 -31.412 -29.514 1.00 46.25 193 ALA A O 1
ATOM 1306 N N . THR A 1 194 ? 28.759 -30.141 -29.119 1.00 55.78 194 THR A N 1
ATOM 1307 C CA . THR A 1 194 ? 29.686 -31.233 -28.837 1.00 55.78 194 THR A CA 1
ATOM 1308 C C . THR A 1 194 ? 29.337 -31.780 -27.456 1.00 55.78 194 THR A C 1
ATOM 1310 O O . THR A 1 194 ? 29.424 -31.052 -26.470 1.00 55.78 194 THR A O 1
ATOM 1313 N N . GLU A 1 195 ? 28.936 -33.051 -27.398 1.00 54.56 195 GLU A N 1
ATOM 1314 C CA . GLU A 1 195 ? 28.892 -33.842 -26.166 1.00 54.56 195 GLU A CA 1
ATOM 1315 C C . GLU A 1 195 ? 30.241 -33.735 -25.444 1.00 54.56 195 GLU A C 1
ATOM 1317 O O . GLU A 1 195 ? 31.268 -34.192 -25.950 1.00 54.56 195 GLU A O 1
ATOM 1322 N N . ALA A 1 196 ? 30.236 -33.136 -24.257 1.00 54.47 196 ALA A N 1
ATOM 1323 C CA . ALA A 1 196 ? 31.322 -33.243 -23.300 1.00 54.47 196 ALA A CA 1
ATOM 1324 C C . ALA A 1 196 ? 30.725 -33.501 -21.913 1.00 54.47 196 ALA A C 1
ATOM 1326 O O . ALA A 1 196 ? 30.123 -32.621 -21.309 1.00 54.47 196 ALA A O 1
ATOM 1327 N N . ASP A 1 197 ? 30.905 -34.752 -21.495 1.00 59.53 197 ASP A N 1
ATOM 1328 C CA . ASP A 1 197 ? 31.133 -35.229 -20.133 1.00 59.53 197 ASP A CA 1
ATOM 1329 C C . ASP A 1 197 ? 30.088 -34.892 -19.054 1.00 59.53 197 ASP A C 1
ATOM 1331 O O . ASP A 1 197 ? 30.011 -33.802 -18.495 1.00 59.53 197 ASP A O 1
ATOM 1335 N N . ALA A 1 198 ? 29.291 -35.911 -18.735 1.00 48.94 198 ALA A N 1
ATOM 1336 C CA . ALA A 1 198 ? 28.356 -35.931 -17.626 1.00 48.94 198 ALA A CA 1
ATOM 1337 C C . ALA A 1 198 ? 29.092 -35.944 -16.273 1.00 48.94 198 ALA A C 1
ATOM 1339 O O . ALA A 1 198 ? 29.608 -36.980 -15.851 1.00 48.94 198 ALA A O 1
ATOM 1340 N N . GLU A 1 199 ? 29.055 -34.826 -15.546 1.00 67.19 199 GLU A N 1
ATOM 1341 C CA . GLU A 1 199 ? 29.270 -34.842 -14.097 1.00 67.19 199 GLU A CA 1
ATOM 1342 C C . GLU A 1 199 ? 28.045 -35.457 -13.384 1.00 67.19 199 GLU A C 1
ATOM 1344 O O . GLU A 1 199 ? 26.898 -35.162 -13.742 1.00 67.19 199 GLU A O 1
ATOM 1349 N N . PRO A 1 200 ? 28.242 -36.336 -12.382 1.00 71.25 200 PRO A N 1
ATOM 1350 C CA . PRO A 1 200 ? 27.142 -36.935 -11.635 1.00 71.25 200 PRO A CA 1
ATOM 1351 C C . PRO A 1 200 ? 26.457 -35.908 -10.715 1.00 71.25 200 PRO A C 1
ATOM 1353 O O . PRO A 1 200 ? 27.111 -35.002 -10.194 1.00 71.25 200 PRO A O 1
ATOM 1356 N N . PRO A 1 201 ? 25.148 -36.061 -10.441 1.00 65.06 201 PRO A N 1
ATOM 1357 C CA . PRO A 1 201 ? 24.423 -35.143 -9.573 1.00 65.06 201 PRO A CA 1
ATOM 1358 C C . PRO A 1 201 ? 24.915 -35.243 -8.124 1.00 65.06 201 PRO A C 1
ATOM 1360 O O . PRO A 1 201 ? 24.891 -36.311 -7.507 1.00 65.06 201 PRO A O 1
ATOM 1363 N N . VAL A 1 202 ? 25.302 -34.099 -7.559 1.00 62.84 202 VAL A N 1
ATOM 1364 C CA . VAL A 1 202 ? 25.549 -33.940 -6.124 1.00 62.84 202 VAL A CA 1
ATOM 1365 C C . VAL A 1 202 ? 24.199 -33.926 -5.405 1.00 62.84 202 VAL A C 1
ATOM 1367 O O . VAL A 1 202 ? 23.424 -32.978 -5.511 1.00 62.84 202 VAL A O 1
ATOM 1370 N N . THR A 1 203 ? 23.896 -34.992 -4.669 1.00 53.41 203 THR A N 1
ATOM 1371 C CA . THR A 1 203 ? 22.740 -35.050 -3.769 1.00 53.41 203 THR A CA 1
ATOM 1372 C C . THR A 1 203 ? 23.030 -34.228 -2.516 1.00 53.41 203 THR A C 1
ATOM 1374 O O . THR A 1 203 ? 23.817 -34.651 -1.669 1.00 53.41 203 THR A O 1
ATOM 1377 N N . VAL A 1 204 ? 22.393 -33.067 -2.376 1.00 60.03 204 VAL A N 1
ATOM 1378 C CA . VAL A 1 204 ? 22.402 -32.313 -1.116 1.00 60.03 204 VAL A CA 1
ATOM 1379 C C . VAL A 1 204 ? 21.320 -32.894 -0.209 1.00 60.03 204 VAL A C 1
ATOM 1381 O O . VAL A 1 204 ? 20.128 -32.785 -0.494 1.00 60.03 204 VAL A O 1
ATOM 1384 N N . ALA A 1 205 ? 21.741 -33.546 0.873 1.00 54.72 205 ALA A N 1
ATOM 1385 C CA . ALA A 1 205 ? 20.852 -33.954 1.948 1.00 54.72 205 ALA A CA 1
ATOM 1386 C C . ALA A 1 205 ? 20.377 -32.697 2.692 1.00 54.72 205 ALA A C 1
ATOM 1388 O O . ALA A 1 205 ? 21.168 -32.003 3.326 1.00 54.72 205 ALA A O 1
ATOM 1389 N N . VAL A 1 206 ? 19.085 -32.393 2.585 1.00 56.03 206 VAL A N 1
ATOM 1390 C CA . VAL A 1 206 ? 18.437 -31.359 3.394 1.00 56.03 206 VAL A CA 1
ATOM 1391 C C . VAL A 1 206 ? 18.205 -31.961 4.778 1.00 56.03 206 VAL A C 1
ATOM 1393 O O . VAL A 1 206 ? 17.267 -32.733 4.975 1.00 56.03 206 VAL A O 1
ATOM 1396 N N . GLU A 1 207 ? 19.095 -31.667 5.726 1.00 56.50 207 GLU A N 1
ATOM 1397 C CA . GLU A 1 207 ? 18.865 -31.999 7.131 1.00 56.50 207 GLU A CA 1
ATOM 1398 C C . GLU A 1 207 ? 17.722 -31.135 7.677 1.00 56.50 207 GLU A C 1
ATOM 1400 O O . GLU A 1 207 ? 17.715 -29.909 7.555 1.00 56.50 207 GLU A O 1
ATOM 1405 N N . ALA A 1 208 ? 16.718 -31.804 8.241 1.00 50.91 208 ALA A N 1
ATOM 1406 C CA . ALA A 1 208 ? 15.533 -31.191 8.811 1.00 50.91 208 ALA A CA 1
ATOM 1407 C C . ALA A 1 208 ? 15.913 -30.271 9.982 1.00 50.91 208 ALA A C 1
ATOM 1409 O O . ALA A 1 208 ? 16.374 -30.732 11.027 1.00 50.91 208 ALA A O 1
ATOM 1410 N N . VAL A 1 209 ? 15.689 -28.968 9.815 1.00 59.28 209 VAL A N 1
ATOM 1411 C CA . VAL A 1 209 ? 15.797 -27.994 10.904 1.00 59.28 209 VAL A CA 1
ATOM 1412 C C . VAL A 1 209 ? 14.654 -28.254 11.884 1.00 59.28 209 VAL A C 1
ATOM 1414 O O . VAL A 1 209 ? 13.480 -28.235 11.515 1.00 59.28 209 VAL A O 1
ATOM 1417 N N . GLY A 1 210 ? 15.031 -28.564 13.123 1.00 53.41 210 GLY A N 1
ATOM 1418 C CA . GLY A 1 210 ? 14.136 -28.965 14.198 1.00 53.41 210 GLY A CA 1
ATOM 1419 C C . GLY A 1 210 ? 13.079 -27.917 14.545 1.00 53.41 210 GLY A C 1
ATOM 1420 O O . GLY A 1 210 ? 13.336 -26.717 14.598 1.00 53.41 210 GLY A O 1
ATOM 1421 N N . THR A 1 211 ? 11.882 -28.419 14.822 1.00 58.00 211 THR A N 1
ATOM 1422 C CA . THR A 1 211 ? 10.728 -27.692 15.346 1.00 58.00 211 THR A CA 1
ATOM 1423 C C . THR A 1 211 ? 11.070 -27.045 16.697 1.00 58.00 211 THR A C 1
ATOM 1425 O O . THR A 1 211 ? 11.477 -27.772 17.609 1.00 58.00 211 THR A O 1
ATOM 1428 N N . PRO A 1 212 ? 10.894 -25.725 16.897 1.00 60.09 212 PRO A N 1
ATOM 1429 C CA . PRO A 1 212 ? 11.003 -25.150 18.230 1.00 60.09 212 PRO A CA 1
ATOM 1430 C C . PRO A 1 212 ? 9.831 -25.627 19.095 1.00 60.09 212 PRO A C 1
ATOM 1432 O O . PRO A 1 212 ? 8.665 -25.566 18.702 1.00 60.09 212 PRO A O 1
ATOM 1435 N N . ALA A 1 213 ? 10.171 -26.141 20.275 1.00 57.94 213 ALA A N 1
ATOM 1436 C CA . ALA A 1 213 ? 9.230 -26.598 21.281 1.00 57.94 213 ALA A CA 1
ATOM 1437 C C . ALA A 1 213 ? 8.400 -25.422 21.818 1.00 57.94 213 ALA A C 1
ATOM 1439 O O . ALA A 1 213 ? 8.937 -24.454 22.353 1.00 57.94 213 ALA A O 1
ATOM 1440 N N . THR A 1 214 ? 7.080 -25.534 21.690 1.00 58.91 214 THR A N 1
ATOM 1441 C CA . THR A 1 214 ? 6.087 -24.674 22.336 1.00 58.91 214 THR A CA 1
ATOM 1442 C C . THR A 1 214 ? 6.212 -24.785 23.858 1.00 58.91 214 THR A C 1
ATOM 1444 O O . THR A 1 214 ? 5.991 -25.858 24.421 1.00 58.91 214 THR A O 1
ATOM 1447 N N . ALA A 1 215 ? 6.553 -23.685 24.529 1.00 64.06 215 ALA A N 1
ATOM 1448 C CA . ALA A 1 215 ? 6.418 -23.566 25.979 1.00 64.06 215 ALA A CA 1
ATOM 1449 C C . ALA A 1 215 ? 4.937 -23.317 26.345 1.00 64.06 215 ALA A C 1
ATOM 1451 O O . ALA A 1 215 ? 4.260 -22.578 25.622 1.00 64.06 215 ALA A O 1
ATOM 1452 N N . PRO A 1 216 ? 4.405 -23.922 27.423 1.00 62.25 216 PRO A N 1
ATOM 1453 C CA . PRO A 1 216 ? 3.051 -23.641 27.887 1.00 62.25 216 PRO A CA 1
ATOM 1454 C C . PRO A 1 216 ? 2.975 -22.235 28.496 1.00 62.25 216 PRO A C 1
ATOM 1456 O O . PRO A 1 216 ? 3.847 -21.835 29.261 1.00 62.25 216 PRO A O 1
ATOM 1459 N N . ALA A 1 217 ? 1.924 -21.497 28.139 1.00 59.47 217 ALA A N 1
ATOM 1460 C CA . ALA A 1 217 ? 1.569 -20.232 28.762 1.00 59.47 217 ALA A CA 1
ATOM 1461 C C . ALA A 1 217 ? 0.997 -20.490 30.164 1.00 59.47 217 ALA A C 1
ATOM 1463 O O . ALA A 1 217 ? -0.025 -21.167 30.303 1.00 59.47 217 ALA A O 1
ATOM 1464 N N . ASP A 1 218 ? 1.660 -19.946 31.183 1.00 63.41 218 ASP A N 1
ATOM 1465 C CA . ASP A 1 218 ? 1.103 -19.766 32.518 1.00 63.41 218 ASP A CA 1
ATOM 1466 C C . ASP A 1 218 ? -0.060 -18.766 32.450 1.00 63.41 218 ASP A C 1
ATOM 1468 O O . ASP A 1 218 ? 0.070 -17.644 31.959 1.00 63.41 218 ASP A O 1
ATOM 1472 N N . ALA A 1 219 ? -1.222 -19.217 32.913 1.00 55.41 219 ALA A N 1
ATOM 1473 C CA . ALA A 1 219 ? -2.419 -18.415 33.081 1.00 55.41 219 ALA A CA 1
ATOM 1474 C C . ALA A 1 219 ? -2.359 -17.705 34.442 1.00 55.41 219 ALA A C 1
ATOM 1476 O O . ALA A 1 219 ? -2.484 -18.354 35.478 1.00 55.41 219 ALA A O 1
ATOM 1477 N N . GLU A 1 220 ? -2.204 -16.381 34.444 1.00 60.78 220 GLU A N 1
ATOM 1478 C CA . GLU A 1 220 ? -2.529 -15.551 35.608 1.00 60.78 220 GLU A CA 1
ATOM 1479 C C . GLU A 1 220 ? -4.005 -15.124 35.533 1.00 60.78 220 GLU A C 1
ATOM 1481 O O . GLU A 1 220 ? -4.450 -14.486 34.577 1.00 60.78 220 GLU A O 1
ATOM 1486 N N . GLU A 1 221 ? -4.780 -15.531 36.541 1.00 63.53 221 GLU A N 1
ATOM 1487 C CA . GLU A 1 221 ? -6.173 -15.137 36.769 1.00 63.53 221 GLU A CA 1
ATOM 1488 C C . GLU A 1 221 ? -6.276 -13.670 37.240 1.00 63.53 221 GLU A C 1
ATOM 1490 O O . GLU A 1 221 ? -5.482 -13.241 38.080 1.00 63.53 221 GLU A O 1
ATOM 1495 N N . PRO A 1 222 ? -7.285 -12.891 36.802 1.00 65.56 222 PRO A N 1
ATOM 1496 C CA . PRO A 1 222 ? -7.551 -11.573 37.367 1.00 65.56 222 PRO A CA 1
ATOM 1497 C C . PRO A 1 222 ? -8.300 -11.681 38.705 1.00 65.56 222 PRO A C 1
ATOM 1499 O O . PRO A 1 222 ? -9.445 -12.133 38.772 1.00 65.56 222 PRO A O 1
ATOM 1502 N N . GLY A 1 223 ? -7.662 -11.200 39.774 1.00 63.53 223 GLY A N 1
ATOM 1503 C CA . GLY A 1 223 ? -8.304 -10.947 41.061 1.00 63.53 223 GLY A CA 1
ATOM 1504 C C . GLY A 1 223 ? -9.311 -9.798 40.963 1.00 63.53 223 GLY A C 1
ATOM 1505 O O . GLY A 1 223 ? -8.957 -8.662 40.655 1.00 63.53 223 GLY A O 1
ATOM 1506 N N . VAL A 1 224 ? -10.574 -10.110 41.237 1.00 67.06 224 VAL A N 1
ATOM 1507 C CA . VAL A 1 224 ? -11.664 -9.153 41.445 1.00 67.06 224 VAL A CA 1
ATOM 1508 C C . VAL A 1 224 ? -11.572 -8.654 42.886 1.00 67.06 224 VAL A C 1
ATOM 1510 O O . VAL A 1 224 ? -11.833 -9.425 43.807 1.00 67.06 224 VAL A O 1
ATOM 1513 N N . GLU A 1 225 ? -11.211 -7.387 43.100 1.00 67.81 225 GLU A N 1
ATOM 1514 C CA . GLU A 1 225 ? -11.362 -6.748 44.413 1.00 67.81 225 GLU A CA 1
ATOM 1515 C C . GLU A 1 225 ? -12.670 -5.942 44.438 1.00 67.81 225 GLU A C 1
ATOM 1517 O O . GLU A 1 225 ? -12.869 -4.966 43.713 1.00 67.81 225 GLU A O 1
ATOM 1522 N N . GLU A 1 226 ? -13.599 -6.456 45.237 1.00 69.12 226 GLU A N 1
ATOM 1523 C CA . GLU A 1 226 ? -14.937 -5.949 45.511 1.00 69.12 226 GLU A CA 1
ATOM 1524 C C . GLU A 1 226 ? -14.862 -4.679 46.373 1.00 69.12 226 GLU A C 1
ATOM 1526 O O . GLU A 1 226 ? -14.347 -4.692 47.490 1.00 69.12 226 GLU A O 1
ATOM 1531 N N . ILE A 1 227 ? -15.404 -3.571 45.864 1.00 68.88 227 ILE A N 1
ATOM 1532 C CA . ILE A 1 227 ? -15.519 -2.305 46.594 1.00 68.88 227 ILE A CA 1
ATOM 1533 C C . ILE A 1 227 ? -16.842 -2.326 47.373 1.00 68.88 227 ILE A C 1
ATOM 1535 O O . ILE A 1 227 ? -17.911 -2.082 46.810 1.00 68.88 227 ILE A O 1
ATOM 1539 N N . GLY A 1 228 ? -16.773 -2.659 48.663 1.00 67.88 228 GLY A N 1
ATOM 1540 C CA . GLY A 1 228 ? -17.888 -2.573 49.610 1.00 67.88 228 GLY A CA 1
ATOM 1541 C C . GLY A 1 228 ? -17.915 -1.230 50.350 1.00 67.88 228 GLY A C 1
ATOM 1542 O O . GLY A 1 228 ? -16.874 -0.749 50.795 1.00 67.88 228 GLY A O 1
ATOM 1543 N N . ALA A 1 229 ? -19.114 -0.646 50.437 1.00 64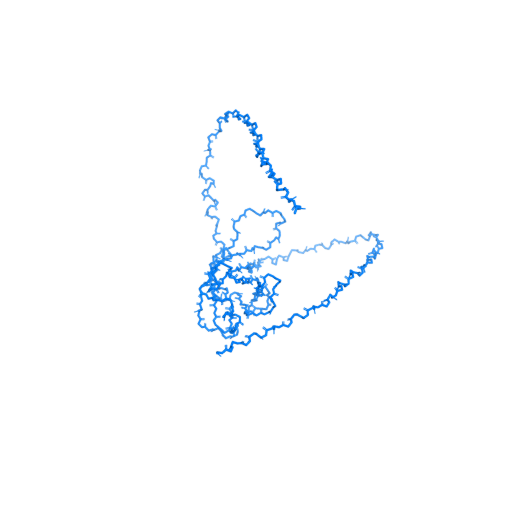.06 229 ALA A N 1
ATOM 1544 C CA . ALA A 1 229 ? -19.456 0.650 51.037 1.00 64.06 229 ALA A CA 1
ATOM 1545 C C . ALA A 1 229 ? -19.594 0.632 52.570 1.00 64.06 229 ALA A C 1
ATOM 1547 O O . ALA A 1 229 ? -19.928 -0.437 53.130 1.00 64.06 229 ALA A O 1
#